Protein AF-A0A9D0YG29-F1 (afdb_monomer)

Secondary structure (DSSP, 8-state):
-----HHHHHHHHHHHHHHHHHHHHTT-----------TTHHHHHHHHHHHHHHIIIIIHHHHHHHHHHS-HHHHHHHHHHHHHHHHHHHHHHHHHTT-HHHHHHHHHHHHHHHHTTTTTTS--GGGGT-------HHHHHHHTT----SEEEETTTEEEETTTHHHHHHHHHHH-THHHH-S-HHHHHHHHHHHHHHTHHHHHHHHHH-SSHHHHHHHHHHHHHHHHHTTT-HHHHHHHHHHHHHHHTSTT-HHHHHHHHHHHHHHHHHHHHHHHHHHTTS--S----HHHHHHHHHHHHHHHHHHHHHHHHHHHHHHHHHHHHHHHHTTSPPPPPPP-

Structure (mmCIF, N/CA/C/O backbone):
data_AF-A0A9D0YG29-F1
#
_entry.id   AF-A0A9D0YG29-F1
#
loop_
_atom_site.group_PDB
_atom_site.id
_atom_site.type_symbol
_atom_site.label_atom_id
_atom_site.label_alt_id
_atom_site.label_comp_id
_atom_site.label_asym_id
_atom_site.label_entity_id
_atom_site.label_seq_id
_atom_site.pdbx_PDB_ins_code
_atom_site.Cartn_x
_atom_site.Cartn_y
_atom_site.Cartn_z
_atom_site.occupancy
_atom_site.B_iso_or_equiv
_atom_site.auth_seq_id
_atom_site.auth_comp_id
_atom_site.auth_asym_id
_atom_site.auth_atom_id
_atom_site.pdbx_PDB_model_num
ATOM 1 N N . MET A 1 1 ? 43.160 -15.488 12.134 1.00 41.00 1 MET A N 1
ATOM 2 C CA . MET A 1 1 ? 42.972 -14.024 12.231 1.00 41.00 1 MET A CA 1
ATOM 3 C C . MET A 1 1 ? 44.081 -13.373 11.411 1.00 41.00 1 MET A C 1
ATOM 5 O O . MET A 1 1 ? 45.210 -13.306 11.877 1.00 41.00 1 MET A O 1
ATOM 9 N N . PHE A 1 2 ? 43.822 -13.040 10.144 1.00 50.78 2 PHE A N 1
ATOM 10 C CA . PHE A 1 2 ? 44.828 -12.424 9.271 1.00 50.78 2 PHE A CA 1
ATOM 11 C C . PHE A 1 2 ? 44.865 -10.915 9.545 1.00 50.78 2 PHE A C 1
ATOM 13 O O . PHE A 1 2 ? 43.911 -10.207 9.237 1.00 50.78 2 PHE A O 1
ATOM 20 N N . GLY A 1 3 ? 45.936 -10.438 10.183 1.00 57.75 3 GLY A N 1
ATOM 21 C CA . GLY A 1 3 ? 46.145 -9.018 10.462 1.00 57.75 3 GLY A CA 1
ATOM 22 C C . GLY A 1 3 ? 46.605 -8.283 9.206 1.00 57.75 3 GLY A C 1
ATOM 23 O O . GLY A 1 3 ? 47.736 -8.461 8.760 1.00 57.75 3 GLY A O 1
ATOM 24 N N . LEU A 1 4 ? 45.726 -7.472 8.619 1.00 74.12 4 LEU A N 1
ATOM 25 C CA . LEU A 1 4 ? 46.066 -6.602 7.494 1.00 74.12 4 LEU A CA 1
ATOM 26 C C . LEU A 1 4 ? 46.798 -5.354 8.016 1.00 74.12 4 LEU A C 1
ATOM 28 O O . LEU A 1 4 ? 46.284 -4.634 8.868 1.00 74.12 4 LEU A O 1
ATOM 32 N N . ASN A 1 5 ? 47.997 -5.079 7.494 1.00 79.00 5 ASN A N 1
ATOM 33 C CA . ASN A 1 5 ? 48.794 -3.906 7.877 1.00 79.00 5 ASN A CA 1
ATOM 34 C C . ASN A 1 5 ? 48.177 -2.594 7.350 1.00 79.00 5 ASN A C 1
ATOM 36 O O . ASN A 1 5 ? 47.497 -2.586 6.324 1.00 79.00 5 ASN A O 1
ATOM 40 N N . GLY A 1 6 ? 48.493 -1.454 7.981 1.00 76.50 6 GLY A N 1
ATOM 41 C CA . GLY A 1 6 ? 47.881 -0.143 7.687 1.00 76.50 6 GLY A CA 1
ATOM 42 C C . GLY A 1 6 ? 47.972 0.338 6.228 1.00 76.50 6 GLY A C 1
ATOM 43 O O . GLY A 1 6 ? 47.115 1.089 5.767 1.00 76.50 6 GLY A O 1
ATOM 44 N N . ARG A 1 7 ? 48.951 -0.142 5.449 1.00 78.44 7 ARG A N 1
ATOM 45 C CA . ARG A 1 7 ? 49.025 0.128 4.001 1.00 78.44 7 ARG A CA 1
ATOM 46 C C . ARG A 1 7 ? 47.898 -0.558 3.223 1.00 78.44 7 ARG A C 1
ATOM 48 O O . ARG A 1 7 ? 47.392 0.018 2.270 1.00 78.44 7 ARG A O 1
ATOM 55 N N . GLN A 1 8 ? 47.491 -1.757 3.635 1.00 78.12 8 GLN A N 1
ATOM 56 C CA . GLN A 1 8 ? 46.413 -2.503 2.983 1.00 78.12 8 GLN A CA 1
ATOM 57 C C . GLN A 1 8 ? 45.045 -1.882 3.279 1.00 78.12 8 GLN A C 1
ATOM 59 O O . GLN A 1 8 ? 44.233 -1.759 2.371 1.00 78.12 8 GLN A O 1
ATOM 64 N N . TRP A 1 9 ? 44.841 -1.368 4.496 1.00 76.88 9 TRP A N 1
ATOM 65 C CA . TRP A 1 9 ? 43.640 -0.602 4.853 1.00 76.88 9 TRP A CA 1
ATOM 66 C C . TRP A 1 9 ? 43.466 0.662 4.007 1.00 76.88 9 TRP A C 1
ATOM 68 O O . TRP A 1 9 ? 42.364 0.960 3.552 1.00 76.88 9 TRP A O 1
ATOM 78 N N . ARG A 1 10 ? 44.563 1.376 3.729 1.00 80.19 10 ARG A N 1
ATOM 79 C CA . ARG A 1 10 ? 44.524 2.551 2.849 1.00 80.19 10 ARG A CA 1
ATOM 80 C C . ARG A 1 10 ? 44.154 2.160 1.420 1.00 80.19 10 ARG A C 1
ATOM 82 O O . ARG A 1 10 ? 43.280 2.797 0.851 1.00 80.19 10 ARG A O 1
ATOM 89 N N . VAL A 1 11 ? 44.743 1.101 0.865 1.00 82.31 11 VAL A N 1
ATOM 90 C CA . VAL A 1 11 ? 44.419 0.639 -0.499 1.00 82.31 11 VAL A CA 1
ATOM 91 C C . VAL A 1 11 ? 42.965 0.169 -0.607 1.00 82.31 11 VAL A C 1
ATOM 93 O O . VAL A 1 11 ? 42.290 0.547 -1.557 1.00 82.31 11 VAL A O 1
ATOM 96 N N . ILE A 1 12 ? 42.456 -0.571 0.384 1.00 82.19 12 ILE A N 1
ATOM 97 C CA . ILE A 1 12 ? 41.052 -1.012 0.418 1.00 82.19 12 ILE A CA 1
ATOM 98 C C . ILE A 1 12 ? 40.106 0.191 0.500 1.00 82.19 12 ILE A C 1
ATOM 100 O O . ILE A 1 12 ? 39.140 0.256 -0.249 1.00 82.19 12 ILE A O 1
ATOM 104 N N . SER A 1 13 ? 40.411 1.177 1.348 1.00 76.75 13 SER A N 1
ATOM 105 C CA . SER A 1 13 ? 39.600 2.393 1.478 1.00 76.75 13 SER A CA 1
ATOM 106 C C . SER A 1 13 ? 39.573 3.221 0.186 1.00 76.75 13 SER A C 1
ATOM 108 O O . SER A 1 13 ? 38.504 3.663 -0.220 1.00 76.75 13 SER A O 1
ATOM 110 N N . HIS A 1 14 ? 40.704 3.366 -0.516 1.00 82.94 14 HIS A N 1
ATOM 111 C CA . HIS A 1 14 ? 40.731 4.085 -1.797 1.00 82.94 14 HIS A CA 1
ATOM 112 C C . HIS A 1 14 ? 40.011 3.298 -2.901 1.00 82.94 14 HIS A C 1
ATOM 114 O O . HIS A 1 14 ? 39.303 3.897 -3.703 1.00 82.94 14 HIS A O 1
ATOM 120 N N . ALA A 1 15 ? 40.130 1.966 -2.918 1.00 82.25 15 ALA A N 1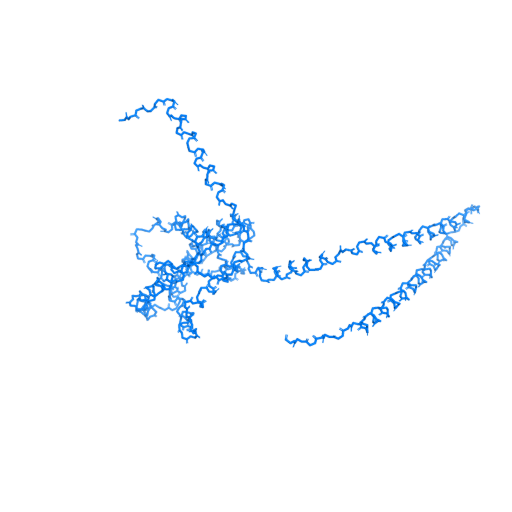
ATOM 121 C CA . ALA A 1 15 ? 39.386 1.120 -3.850 1.00 82.25 15 ALA A CA 1
ATOM 122 C C . ALA A 1 15 ? 37.868 1.226 -3.630 1.00 82.25 15 ALA A C 1
ATOM 124 O O . ALA A 1 15 ? 37.120 1.299 -4.600 1.00 82.25 15 ALA A O 1
ATOM 125 N N . PHE A 1 16 ? 37.419 1.309 -2.373 1.00 81.94 16 PHE A N 1
ATOM 126 C CA . PHE A 1 16 ? 36.007 1.502 -2.034 1.00 81.94 16 PHE A CA 1
ATOM 127 C C . PHE A 1 16 ? 35.480 2.868 -2.487 1.00 81.94 16 PHE A C 1
ATOM 129 O O . PHE A 1 16 ? 34.387 2.947 -3.036 1.00 81.94 16 PHE A O 1
ATOM 136 N N . VAL A 1 17 ? 36.267 3.935 -2.312 1.00 84.38 17 VAL A N 1
ATOM 137 C CA . VAL A 1 17 ? 35.900 5.288 -2.769 1.00 84.38 17 VAL A CA 1
ATOM 138 C C . VAL A 1 17 ? 35.819 5.352 -4.294 1.00 84.38 17 VAL A C 1
ATOM 140 O O . VAL A 1 17 ? 34.859 5.892 -4.830 1.00 84.38 17 VAL A O 1
ATOM 143 N N . VAL A 1 18 ? 36.775 4.750 -5.008 1.00 82.88 18 VAL A N 1
ATOM 144 C CA . VAL A 1 18 ? 36.750 4.707 -6.481 1.00 82.88 18 VAL A CA 1
ATOM 145 C C . VAL A 1 18 ? 35.569 3.877 -6.993 1.00 82.88 18 VAL A C 1
ATOM 147 O O . VAL A 1 18 ? 34.893 4.303 -7.926 1.00 82.88 18 VAL A O 1
ATOM 150 N N . LEU A 1 19 ? 35.275 2.734 -6.363 1.00 79.50 19 LEU A N 1
ATOM 151 C CA . LEU A 1 19 ? 34.100 1.917 -6.683 1.00 79.50 19 LEU A CA 1
ATOM 152 C C . LEU A 1 19 ? 32.796 2.700 -6.456 1.00 79.50 19 LEU A C 1
ATOM 154 O O . LEU A 1 19 ? 31.910 2.672 -7.304 1.00 79.50 19 LEU A O 1
ATOM 158 N N . PHE A 1 20 ? 32.699 3.440 -5.349 1.00 77.56 20 PHE A N 1
ATOM 159 C CA . PHE A 1 20 ? 31.543 4.278 -5.038 1.00 77.56 20 PHE A CA 1
ATOM 160 C C . PHE A 1 20 ? 31.363 5.414 -6.057 1.00 77.56 20 PHE A C 1
ATOM 162 O O . PHE A 1 20 ? 30.258 5.633 -6.542 1.00 77.56 20 PHE A O 1
ATOM 169 N N . CYS A 1 21 ? 32.445 6.081 -6.472 1.00 76.75 21 CYS A N 1
ATOM 170 C CA . CYS A 1 21 ? 32.383 7.100 -7.524 1.00 76.75 21 CYS A CA 1
ATOM 171 C C . CYS A 1 21 ? 31.921 6.530 -8.878 1.00 76.75 21 CYS A C 1
ATOM 173 O O . CYS A 1 21 ? 31.198 7.213 -9.599 1.00 76.75 21 CYS A O 1
ATOM 175 N N . PHE A 1 22 ? 32.276 5.283 -9.212 1.00 70.94 22 PHE A N 1
ATOM 176 C CA . PHE A 1 22 ? 31.773 4.617 -10.421 1.00 70.94 22 PHE A CA 1
ATOM 177 C C . PHE A 1 22 ? 30.263 4.340 -10.369 1.00 70.94 22 PHE A C 1
ATOM 179 O O . PHE A 1 22 ? 29.605 4.442 -11.401 1.00 70.94 22 PHE A O 1
ATOM 186 N N . PHE A 1 23 ? 29.700 4.049 -9.191 1.00 68.19 23 PHE A N 1
ATOM 187 C CA . PHE A 1 23 ? 28.249 3.896 -9.024 1.00 68.19 23 PHE A CA 1
ATOM 188 C C . PHE A 1 23 ? 27.492 5.222 -9.199 1.00 68.19 23 PHE A C 1
ATOM 190 O O . PHE A 1 23 ? 26.402 5.225 -9.759 1.00 68.19 23 PHE A O 1
ATOM 197 N N . VAL A 1 24 ? 28.072 6.352 -8.778 1.00 68.25 24 VAL A N 1
ATOM 198 C CA . VAL A 1 24 ? 27.409 7.669 -8.850 1.00 68.25 24 VAL A CA 1
ATOM 199 C C . VAL A 1 24 ? 27.403 8.250 -10.272 1.00 68.25 24 VAL A C 1
ATOM 201 O O . VAL A 1 24 ? 26.440 8.902 -10.666 1.00 68.25 24 VAL A O 1
ATOM 204 N N . VAL A 1 25 ? 28.431 7.983 -11.087 1.00 64.75 25 VAL A N 1
ATOM 205 C CA . VAL A 1 25 ? 28.517 8.498 -12.474 1.00 64.75 25 VAL A CA 1
ATOM 206 C C . VAL A 1 25 ? 27.574 7.755 -13.443 1.00 64.75 25 VAL A C 1
ATOM 208 O O . VAL A 1 25 ? 27.291 8.253 -14.529 1.00 64.75 25 VAL A O 1
ATOM 211 N N . GLY A 1 26 ? 27.014 6.608 -13.043 1.00 53.34 26 GLY A N 1
ATOM 212 C CA . GLY A 1 26 ? 26.031 5.857 -13.835 1.00 53.34 26 GLY A CA 1
ATOM 213 C C . GLY A 1 26 ? 24.616 6.455 -13.882 1.00 53.34 26 GLY A C 1
ATOM 214 O O . GLY A 1 26 ? 23.814 6.001 -14.691 1.00 53.34 26 GLY A O 1
ATOM 215 N N . CYS A 1 27 ? 24.299 7.465 -13.062 1.00 58.44 27 CYS A N 1
ATOM 216 C CA . CYS A 1 27 ? 22.951 8.053 -12.989 1.00 58.44 27 CYS A CA 1
ATOM 217 C C . CYS A 1 27 ? 22.673 9.185 -13.992 1.00 58.44 27 CYS A C 1
ATOM 219 O O . CYS A 1 27 ? 21.567 9.716 -14.007 1.00 58.44 27 CYS A O 1
ATOM 221 N N . ALA A 1 28 ? 23.620 9.553 -14.857 1.00 49.69 28 ALA A N 1
ATOM 222 C CA . ALA A 1 28 ? 23.350 10.499 -15.940 1.00 49.69 28 ALA A CA 1
ATOM 223 C C . ALA A 1 28 ? 22.742 9.764 -17.150 1.00 49.69 28 ALA A C 1
ATOM 225 O O . ALA A 1 28 ? 23.407 9.563 -18.165 1.00 49.69 28 ALA A O 1
ATOM 226 N N . THR A 1 29 ? 21.488 9.319 -17.027 1.00 55.53 29 THR A N 1
ATOM 227 C CA . THR A 1 29 ? 20.693 8.866 -18.176 1.00 55.53 29 THR A CA 1
ATOM 228 C C . THR A 1 29 ? 19.845 10.028 -18.686 1.00 55.53 29 THR A C 1
ATOM 230 O O . THR A 1 29 ? 19.246 10.765 -17.910 1.00 55.53 29 THR A O 1
ATOM 233 N N . THR A 1 30 ? 19.875 10.237 -19.998 1.00 45.56 30 THR A N 1
ATOM 234 C CA . THR A 1 30 ? 19.197 11.327 -20.706 1.00 45.56 30 THR A CA 1
ATOM 235 C C . THR A 1 30 ? 17.688 11.078 -20.722 1.00 45.56 30 THR A C 1
ATOM 237 O O . THR A 1 30 ? 17.270 9.949 -20.980 1.00 45.56 30 THR A O 1
ATOM 240 N N . GLU A 1 31 ? 16.875 12.115 -20.491 1.00 44.50 31 GLU A N 1
ATOM 241 C CA . GLU A 1 31 ? 15.423 12.072 -20.693 1.00 44.50 31 GLU A CA 1
ATOM 242 C C . GLU A 1 31 ? 15.107 11.690 -22.141 1.00 44.50 31 GLU A C 1
ATOM 244 O O . GLU A 1 31 ? 15.154 12.494 -23.072 1.00 44.50 31 GLU A O 1
ATOM 249 N N . LYS A 1 32 ? 14.782 10.419 -22.342 1.00 33.88 32 LYS A N 1
ATOM 250 C CA . LYS A 1 32 ? 14.030 9.977 -23.503 1.00 33.88 32 LYS A CA 1
ATOM 251 C C . LYS A 1 32 ? 12.592 9.921 -23.017 1.00 33.88 32 LYS A C 1
ATOM 253 O O . LYS A 1 32 ? 12.326 9.151 -22.098 1.00 33.88 32 LYS A O 1
ATOM 258 N N . LYS A 1 33 ? 11.691 10.724 -23.600 1.00 41.22 33 LYS A N 1
ATOM 259 C CA . LYS A 1 33 ? 10.241 10.548 -23.428 1.00 41.22 33 LYS A CA 1
ATOM 260 C C . LYS A 1 33 ? 9.956 9.059 -23.638 1.00 41.22 33 LYS A C 1
ATOM 262 O O . LYS A 1 33 ? 10.135 8.550 -24.746 1.00 41.22 33 LYS A O 1
ATOM 267 N N . VAL A 1 34 ? 9.687 8.349 -22.542 1.00 45.03 34 VAL A N 1
ATOM 268 C CA . VAL A 1 34 ? 9.528 6.897 -22.531 1.00 45.03 34 VAL A CA 1
ATOM 269 C C . VAL A 1 34 ? 8.257 6.629 -23.314 1.00 45.03 34 VAL A C 1
ATOM 271 O O . VAL A 1 34 ? 7.158 6.863 -22.824 1.00 45.03 34 VAL A O 1
ATOM 274 N N . ALA A 1 35 ? 8.407 6.175 -24.557 1.00 43.00 35 ALA A N 1
ATOM 275 C CA . ALA A 1 35 ? 7.361 5.370 -25.155 1.00 43.00 35 ALA A CA 1
ATOM 276 C C . ALA A 1 35 ? 7.092 4.237 -24.158 1.00 43.00 35 ALA A C 1
ATOM 278 O O . ALA A 1 35 ? 8.028 3.540 -23.759 1.00 43.00 35 ALA A O 1
ATOM 279 N N . VAL A 1 36 ? 5.845 4.180 -23.690 1.00 58.25 36 VAL A N 1
ATOM 280 C CA . VAL A 1 36 ? 5.279 3.284 -22.674 1.00 58.25 36 VAL A CA 1
ATOM 281 C C . VAL A 1 36 ? 5.358 1.839 -23.174 1.00 58.25 36 VAL A C 1
ATOM 283 O O . VAL A 1 36 ? 4.371 1.231 -23.567 1.00 58.25 36 VAL A O 1
ATOM 286 N N . GLU A 1 37 ? 6.568 1.309 -23.262 1.00 71.62 37 GLU A N 1
ATOM 287 C CA . GLU A 1 37 ? 6.847 -0.041 -23.721 1.00 71.62 37 GLU A CA 1
ATOM 288 C C . GLU A 1 37 ? 7.488 -0.779 -22.555 1.00 71.62 37 GLU A C 1
ATOM 290 O O . GLU A 1 37 ? 8.505 -0.347 -22.011 1.00 71.62 37 GLU A O 1
ATOM 295 N N . ASP A 1 38 ? 6.828 -1.848 -22.117 1.00 90.06 38 ASP A N 1
ATOM 296 C CA . ASP A 1 38 ? 7.284 -2.690 -21.023 1.00 90.06 38 ASP A CA 1
ATOM 297 C C . ASP A 1 38 ? 8.491 -3.518 -21.492 1.00 90.06 38 ASP A C 1
ATOM 299 O O . ASP A 1 38 ? 8.317 -4.486 -22.238 1.00 90.06 38 ASP A O 1
ATOM 303 N N . PRO A 1 39 ? 9.724 -3.193 -21.056 1.00 92.62 39 PRO A N 1
ATOM 304 C CA . PRO A 1 39 ? 10.923 -3.854 -21.568 1.00 92.62 39 PRO A CA 1
ATOM 305 C C . PRO A 1 39 ? 11.000 -5.337 -21.188 1.00 92.62 39 PRO A C 1
ATOM 307 O O . PRO A 1 39 ? 11.815 -6.074 -21.743 1.00 92.62 39 PRO A O 1
ATOM 310 N N . TYR A 1 40 ? 10.193 -5.763 -20.213 1.00 95.25 40 TYR A N 1
ATOM 311 C CA . TYR A 1 40 ? 10.167 -7.115 -19.673 1.00 95.25 40 TYR A CA 1
ATOM 312 C C . TYR A 1 40 ? 8.809 -7.788 -19.886 1.00 95.25 40 TYR A C 1
ATOM 314 O O . TYR A 1 40 ? 8.479 -8.711 -19.147 1.00 95.25 40 TYR A O 1
ATOM 322 N N . GLU A 1 41 ? 8.041 -7.378 -20.901 1.00 94.88 41 GLU A N 1
ATOM 323 C CA . GLU A 1 41 ? 6.669 -7.853 -21.117 1.00 94.88 41 GLU A CA 1
ATOM 324 C C . GLU A 1 41 ? 6.550 -9.381 -21.154 1.00 94.88 41 GLU A C 1
ATOM 326 O O . GLU A 1 41 ? 5.719 -9.942 -20.443 1.00 94.88 41 GLU A O 1
ATOM 331 N N . ASP A 1 42 ? 7.413 -10.078 -21.898 1.00 96.00 42 ASP A N 1
ATOM 332 C CA . ASP A 1 42 ? 7.380 -11.546 -21.978 1.00 96.00 42 ASP A CA 1
ATOM 333 C C . ASP A 1 42 ? 7.587 -12.207 -20.606 1.00 96.00 42 ASP A C 1
ATOM 335 O O . ASP A 1 42 ? 6.898 -13.164 -20.240 1.00 96.00 42 ASP A O 1
ATOM 339 N N . PHE A 1 43 ? 8.532 -11.681 -19.821 1.00 96.44 43 PHE A N 1
ATOM 340 C CA . PHE A 1 43 ? 8.788 -12.158 -18.465 1.00 96.44 43 PHE A CA 1
ATOM 341 C C . PHE A 1 43 ? 7.595 -11.851 -17.557 1.00 96.44 43 PHE A C 1
ATOM 343 O O . PHE A 1 43 ? 7.092 -12.740 -16.869 1.00 96.44 43 PHE A O 1
ATOM 350 N N . ASN A 1 44 ? 7.112 -10.613 -17.595 1.00 97.44 44 ASN A N 1
ATOM 351 C CA . ASN A 1 44 ? 6.029 -10.126 -16.762 1.00 97.44 44 ASN A CA 1
ATOM 352 C C . ASN A 1 44 ? 4.720 -10.871 -17.036 1.00 97.44 44 ASN A C 1
ATOM 354 O O . ASN A 1 44 ? 4.067 -11.293 -16.088 1.00 97.44 44 ASN A O 1
ATOM 358 N N . ARG A 1 45 ? 4.364 -11.117 -18.301 1.00 97.19 45 ARG A N 1
ATOM 359 C CA . ARG A 1 45 ? 3.204 -11.940 -18.685 1.00 97.19 45 ARG A CA 1
ATOM 360 C C . ARG A 1 45 ? 3.354 -13.388 -18.222 1.00 97.19 45 ARG A C 1
ATOM 362 O O . ARG A 1 45 ? 2.384 -13.988 -17.755 1.00 97.19 45 ARG A O 1
ATOM 369 N N . GLY A 1 46 ? 4.564 -13.945 -18.305 1.00 97.88 46 GLY A N 1
ATOM 370 C CA . GLY A 1 46 ? 4.866 -15.279 -17.785 1.00 97.88 46 GLY A CA 1
ATOM 371 C C . GLY A 1 46 ? 4.642 -15.378 -16.273 1.00 97.88 46 GLY A C 1
ATOM 372 O O . GLY A 1 46 ? 3.962 -16.292 -15.804 1.00 97.88 46 GLY A O 1
ATOM 373 N N . VAL A 1 47 ? 5.156 -14.412 -15.508 1.00 98.06 47 VAL A N 1
ATOM 374 C CA . VAL A 1 47 ? 4.959 -14.349 -14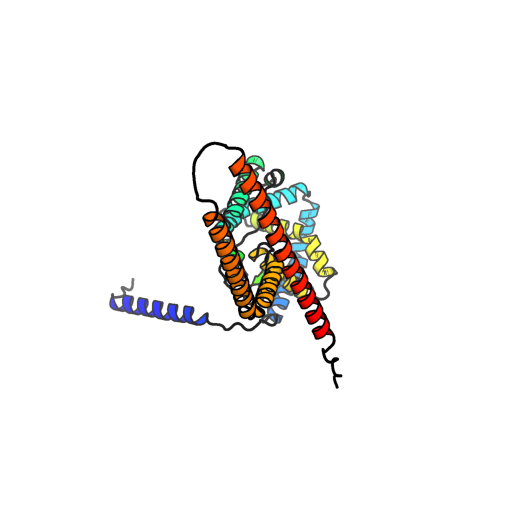.051 1.00 98.06 47 VAL A CA 1
ATOM 375 C C . VAL A 1 47 ? 3.511 -14.016 -13.690 1.00 98.06 47 VAL A C 1
ATOM 377 O O . VAL A 1 47 ? 2.977 -14.580 -12.741 1.00 98.06 47 VAL A O 1
ATOM 380 N N . TYR A 1 48 ? 2.844 -13.160 -14.460 1.00 96.69 48 TYR A N 1
ATOM 381 C CA . TYR A 1 48 ? 1.429 -12.844 -14.288 1.00 96.69 48 TYR A CA 1
ATOM 382 C C . TYR A 1 48 ? 0.564 -14.099 -14.427 1.00 96.69 48 TYR A C 1
ATOM 384 O O . TYR A 1 48 ? -0.222 -14.399 -13.536 1.00 96.69 48 TYR A O 1
ATOM 392 N N . THR A 1 49 ? 0.801 -14.903 -15.467 1.00 96.69 49 THR A N 1
ATOM 393 C CA . THR A 1 49 ? 0.114 -16.193 -15.660 1.00 96.69 49 THR A CA 1
ATOM 394 C C . THR A 1 49 ? 0.419 -17.170 -14.519 1.00 96.69 49 THR A C 1
ATOM 396 O O . THR A 1 49 ? -0.458 -17.900 -14.063 1.00 96.69 49 THR A O 1
ATOM 399 N N . PHE A 1 50 ? 1.661 -17.190 -14.025 1.00 97.44 50 PHE A N 1
ATOM 400 C CA . PHE A 1 50 ? 2.031 -17.989 -12.855 1.00 97.44 50 PHE A CA 1
ATOM 401 C C . PHE A 1 50 ? 1.269 -17.555 -11.592 1.00 97.44 50 PHE A C 1
ATOM 403 O O . PHE A 1 50 ? 0.753 -18.410 -10.872 1.00 97.44 50 PHE A O 1
ATOM 410 N N . ASN A 1 51 ? 1.160 -16.247 -11.345 1.00 96.50 51 ASN A N 1
ATOM 411 C CA . ASN A 1 51 ? 0.411 -15.696 -10.219 1.00 96.50 51 ASN A CA 1
ATOM 412 C C . ASN A 1 51 ? -1.088 -15.994 -10.340 1.00 96.50 51 ASN A C 1
ATOM 414 O O . ASN A 1 51 ? -1.677 -16.419 -9.352 1.00 96.50 51 ASN A O 1
ATOM 418 N N . GLN A 1 52 ? -1.675 -15.856 -11.534 1.00 95.06 52 GLN A N 1
ATOM 419 C CA . GLN A 1 52 ? -3.066 -16.246 -11.799 1.00 95.06 52 GLN A CA 1
ATOM 420 C C . GLN A 1 52 ? -3.295 -17.731 -11.514 1.00 95.06 52 GLN A C 1
ATOM 422 O O . GLN A 1 52 ? -4.222 -18.083 -10.799 1.00 95.06 52 GLN A O 1
ATOM 427 N N . GLY A 1 53 ? -2.396 -18.612 -11.965 1.00 95.75 53 GLY A N 1
ATOM 428 C CA . GLY A 1 53 ? -2.496 -20.035 -11.645 1.00 95.75 53 GLY A CA 1
ATOM 429 C C . GLY A 1 53 ? -2.462 -20.303 -10.135 1.00 95.75 53 GLY A C 1
ATOM 430 O O . GLY A 1 53 ? -3.227 -21.117 -9.628 1.00 95.75 53 GLY A O 1
ATOM 431 N N . ILE A 1 54 ? -1.600 -19.619 -9.381 1.00 95.50 54 ILE A N 1
ATOM 432 C CA . ILE A 1 54 ? -1.614 -19.736 -7.915 1.00 95.50 54 ILE A CA 1
ATOM 433 C C . ILE A 1 54 ? -2.935 -19.236 -7.336 1.00 95.50 54 ILE A C 1
ATOM 435 O O . ILE A 1 54 ? -3.469 -19.875 -6.429 1.00 95.50 54 ILE A O 1
ATOM 439 N N . ASP A 1 55 ? -3.450 -18.118 -7.838 1.00 94.94 55 ASP A N 1
ATOM 440 C CA . ASP A 1 55 ? -4.706 -17.555 -7.367 1.00 94.94 55 ASP A CA 1
ATOM 441 C C . ASP A 1 55 ? -5.864 -18.537 -7.587 1.00 94.94 55 ASP A C 1
ATOM 443 O O . ASP A 1 55 ? -6.485 -18.962 -6.615 1.00 94.94 55 ASP A O 1
ATOM 447 N N . ASP A 1 56 ? -6.039 -19.026 -8.813 1.00 94.50 56 ASP A N 1
ATOM 448 C CA . ASP A 1 56 ? -7.102 -19.959 -9.201 1.00 94.50 56 ASP A CA 1
ATOM 449 C C . ASP A 1 56 ? -7.058 -21.279 -8.411 1.00 94.50 56 ASP A C 1
ATOM 451 O O . ASP A 1 56 ? -8.087 -21.816 -7.992 1.00 94.50 56 ASP A O 1
ATOM 455 N N . TYR A 1 57 ? -5.861 -21.847 -8.213 1.00 96.00 57 TYR A N 1
ATOM 456 C CA . TYR A 1 57 ? -5.717 -23.177 -7.609 1.00 96.00 57 TYR A CA 1
ATOM 457 C C . TYR A 1 57 ? -5.534 -23.159 -6.089 1.00 96.00 57 TYR A C 1
ATOM 459 O O . TYR A 1 57 ? -5.741 -24.196 -5.450 1.00 96.00 57 TYR A O 1
ATOM 467 N N . ILE A 1 58 ? -5.111 -22.038 -5.499 1.00 95.00 58 ILE A N 1
ATOM 468 C CA . ILE A 1 58 ? -4.746 -21.958 -4.078 1.00 95.00 58 ILE A CA 1
ATOM 469 C C . ILE A 1 58 ? -5.488 -20.820 -3.383 1.00 95.00 58 ILE A C 1
ATOM 471 O O . ILE A 1 58 ? -6.231 -21.085 -2.439 1.00 95.00 58 ILE A O 1
ATOM 475 N N . SER A 1 59 ? -5.295 -19.574 -3.816 1.00 94.56 59 SER A N 1
ATOM 476 C CA . SER A 1 59 ? -5.814 -18.410 -3.087 1.00 94.56 59 SER A CA 1
ATOM 477 C C . SER A 1 59 ? -7.339 -18.329 -3.137 1.00 94.56 59 SER A C 1
ATOM 479 O O . SER A 1 59 ? -7.968 -18.229 -2.087 1.00 94.56 59 SER A O 1
ATOM 481 N N . GLN A 1 60 ? -7.941 -18.439 -4.323 1.00 95.19 60 GLN A N 1
ATOM 482 C CA . GLN A 1 60 ? -9.383 -18.335 -4.530 1.00 95.19 60 GLN A CA 1
ATOM 483 C C . GLN A 1 60 ? -10.157 -19.410 -3.745 1.00 95.19 60 GLN A C 1
ATOM 485 O O . GLN A 1 60 ? -11.057 -19.037 -2.995 1.00 95.19 60 GLN A O 1
ATOM 490 N N . PRO A 1 61 ? -9.798 -20.714 -3.775 1.00 96.25 61 PRO A N 1
ATOM 491 C CA . PRO A 1 61 ? -10.463 -21.708 -2.930 1.00 96.25 61 PRO A CA 1
ATOM 492 C C . PRO A 1 61 ? -10.378 -21.406 -1.426 1.00 96.25 61 PRO A C 1
ATOM 494 O O . PRO A 1 61 ? -11.335 -21.660 -0.694 1.00 96.25 61 PRO A O 1
ATOM 497 N N . ILE A 1 62 ? -9.242 -20.879 -0.949 1.00 95.81 62 ILE A N 1
ATOM 498 C CA . ILE A 1 62 ? -9.064 -20.499 0.462 1.00 95.81 62 ILE A CA 1
ATOM 499 C C . ILE A 1 62 ? -9.968 -19.315 0.813 1.00 95.81 62 ILE A C 1
ATOM 501 O O . ILE A 1 62 ? -10.633 -19.349 1.848 1.00 95.81 62 ILE A O 1
ATOM 505 N N . VAL A 1 63 ? -10.008 -18.303 -0.053 1.00 95.81 63 VAL A N 1
ATOM 506 C CA . VAL A 1 63 ? -10.834 -17.099 0.093 1.00 95.81 63 VAL A CA 1
ATOM 507 C C . VAL A 1 63 ? -12.315 -17.460 0.097 1.00 95.81 63 VAL A C 1
ATOM 509 O O . VAL A 1 63 ? -12.993 -17.152 1.065 1.00 95.81 63 VAL A O 1
ATOM 512 N N . THR A 1 64 ? -12.79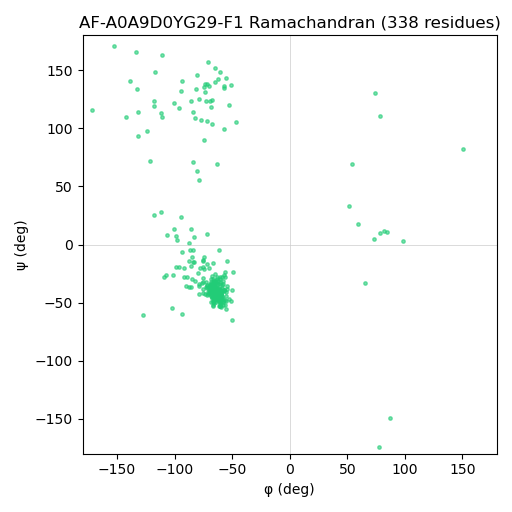1 -18.279 -0.845 1.00 96.12 64 THR A N 1
AT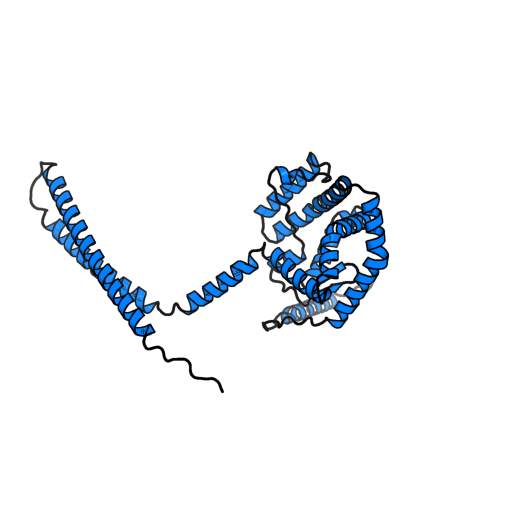OM 513 C CA . THR A 1 64 ? -14.186 -18.752 -0.851 1.00 96.12 64 THR A CA 1
ATOM 514 C C . THR A 1 64 ? -14.577 -19.437 0.464 1.00 96.12 64 THR A C 1
ATOM 516 O O . THR A 1 64 ? -15.683 -19.240 0.973 1.00 96.12 64 THR A O 1
ATOM 519 N N . VAL A 1 65 ? -13.687 -20.253 1.047 1.00 96.75 65 VAL A N 1
ATOM 520 C CA . VAL A 1 65 ? -13.936 -20.861 2.364 1.00 96.75 65 VAL A CA 1
ATOM 521 C C . VAL A 1 65 ? -13.954 -19.797 3.457 1.00 96.75 65 VAL A C 1
ATOM 523 O O . VAL A 1 65 ? -14.858 -19.829 4.291 1.00 96.75 65 VAL A O 1
ATOM 526 N N . TYR A 1 66 ? -12.989 -18.875 3.460 1.00 96.25 66 TYR A N 1
ATOM 527 C CA . TYR A 1 66 ? -12.915 -17.767 4.411 1.00 96.25 66 TYR A CA 1
ATOM 528 C C . TYR A 1 66 ? -14.197 -16.928 4.401 1.00 96.25 66 TYR A C 1
ATOM 530 O O . TYR A 1 66 ? -14.788 -16.743 5.467 1.00 96.25 66 TYR A O 1
ATOM 538 N N . ASP A 1 67 ? -14.681 -16.543 3.223 1.00 96.00 67 ASP A N 1
ATOM 539 C CA . ASP A 1 67 ? -15.895 -15.741 3.047 1.00 96.00 67 ASP A CA 1
ATOM 540 C C . ASP A 1 67 ? -17.147 -16.507 3.475 1.00 96.00 67 ASP A C 1
ATOM 542 O O . ASP A 1 67 ? -18.058 -15.956 4.089 1.00 96.00 67 ASP A O 1
ATOM 546 N N . THR A 1 68 ? -17.177 -17.820 3.230 1.00 96.81 68 THR A N 1
ATOM 547 C CA . THR A 1 68 ? -18.306 -18.671 3.633 1.00 96.81 68 THR A CA 1
ATOM 548 C C . THR A 1 68 ? -18.416 -18.813 5.155 1.00 96.81 68 THR A C 1
ATOM 550 O O . THR A 1 68 ? -19.523 -18.906 5.690 1.00 96.81 68 THR A O 1
ATOM 553 N N . VAL A 1 69 ? -17.289 -18.892 5.872 1.00 97.12 69 VAL A N 1
ATOM 554 C CA . VAL A 1 69 ? -17.279 -19.166 7.324 1.00 97.12 69 VAL A CA 1
ATOM 555 C C . VAL A 1 69 ? -17.189 -17.907 8.184 1.00 97.12 69 VAL A C 1
ATOM 557 O O . VAL A 1 69 ? -17.521 -17.966 9.371 1.00 97.12 69 VAL A O 1
ATOM 560 N N . THR A 1 70 ? -16.742 -16.788 7.615 1.00 96.56 70 THR A N 1
ATOM 561 C CA . THR A 1 70 ? -16.435 -15.556 8.347 1.00 96.56 70 THR A CA 1
ATOM 562 C C . THR A 1 70 ? -17.436 -14.464 7.976 1.00 96.56 70 THR A C 1
ATOM 564 O O . THR A 1 70 ? -17.409 -13.988 6.848 1.00 96.56 70 THR A O 1
ATOM 567 N N . PRO A 1 71 ? -18.299 -14.011 8.902 1.00 96.38 71 PRO A N 1
ATOM 568 C CA . PRO A 1 71 ? -19.201 -12.890 8.647 1.00 96.38 71 PRO A CA 1
ATOM 569 C C . PRO A 1 71 ? -18.461 -11.585 8.320 1.00 96.38 71 PRO A C 1
ATOM 571 O O . PRO A 1 71 ? -17.424 -11.303 8.923 1.00 96.38 71 PRO A O 1
ATOM 574 N N . ASP A 1 72 ? -19.065 -10.731 7.492 1.00 95.50 72 ASP A N 1
ATOM 575 C CA . ASP A 1 72 ? -18.483 -9.470 7.001 1.00 95.50 72 ASP A CA 1
ATOM 576 C C . ASP A 1 72 ? -17.909 -8.577 8.110 1.00 95.50 72 ASP A C 1
ATOM 578 O O . ASP A 1 72 ? -16.848 -7.982 7.955 1.00 95.50 72 ASP A O 1
ATOM 582 N N . PHE A 1 73 ? -18.575 -8.490 9.270 1.00 95.12 73 PHE A N 1
ATOM 583 C CA . PHE A 1 73 ? -18.099 -7.649 10.376 1.00 95.12 73 PHE A CA 1
ATOM 584 C C . PHE A 1 73 ? -16.779 -8.151 10.982 1.00 95.12 73 PHE A C 1
ATOM 586 O O . PHE A 1 73 ? -16.006 -7.348 11.504 1.00 95.12 73 PHE A O 1
ATOM 593 N N . LEU A 1 74 ? -16.524 -9.465 10.941 1.00 95.88 74 LEU A N 1
ATOM 594 C CA . LEU A 1 74 ? -15.245 -10.028 11.365 1.00 95.88 74 LEU A CA 1
ATOM 595 C C . LEU A 1 74 ? -14.174 -9.775 10.312 1.00 95.88 74 LEU A C 1
ATOM 597 O O . LEU A 1 74 ? -13.077 -9.388 10.696 1.00 95.88 74 LEU A O 1
ATOM 601 N N . GLN A 1 75 ? -14.496 -9.927 9.024 1.00 95.31 75 GLN A N 1
ATOM 602 C CA . GLN A 1 75 ? -13.561 -9.628 7.933 1.00 95.31 75 GLN A CA 1
ATOM 603 C C . GLN A 1 75 ? -13.124 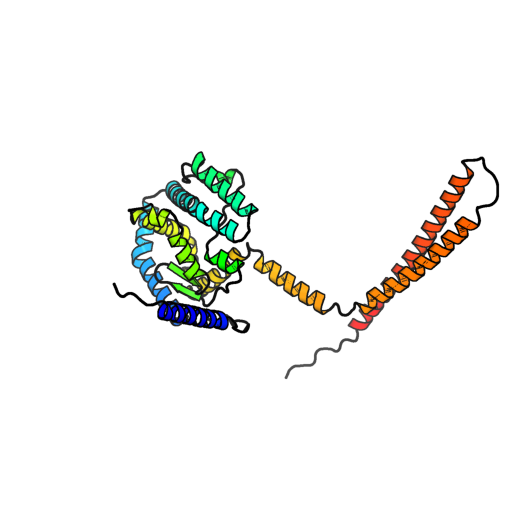-8.159 7.984 1.00 95.31 75 GLN A C 1
ATOM 605 O O . GLN A 1 75 ? -11.938 -7.866 8.097 1.00 95.31 75 GLN A O 1
ATOM 610 N N . GLN A 1 76 ? -14.084 -7.233 8.091 1.00 96.00 76 GLN A N 1
ATOM 611 C CA . GLN A 1 76 ? -13.807 -5.807 8.289 1.00 96.00 76 GLN A CA 1
ATOM 612 C C . GLN A 1 76 ? -12.968 -5.552 9.545 1.00 96.00 76 GLN A C 1
ATOM 614 O O . GLN A 1 76 ? -12.087 -4.699 9.539 1.00 96.00 76 GLN A O 1
ATOM 619 N N . GLY A 1 77 ? -13.226 -6.276 10.639 1.00 96.12 77 GLY A N 1
ATOM 620 C CA . GLY A 1 77 ? -12.430 -6.160 11.859 1.00 96.12 77 GLY A CA 1
ATOM 621 C C . GLY A 1 77 ? -10.977 -6.603 11.672 1.00 96.12 77 GLY A C 1
ATOM 622 O O . GLY A 1 77 ? -10.066 -5.941 12.168 1.00 96.12 77 GLY A O 1
ATOM 623 N N . VAL A 1 78 ? -10.758 -7.694 10.933 1.00 94.75 78 VAL A N 1
ATOM 624 C CA . VAL A 1 78 ? -9.426 -8.192 10.560 1.00 94.75 78 VAL A CA 1
ATOM 625 C C . VAL A 1 78 ? -8.713 -7.187 9.653 1.00 94.75 78 VAL A C 1
ATOM 627 O O . VAL A 1 78 ? -7.571 -6.832 9.947 1.00 94.75 78 VAL A O 1
ATOM 630 N N . GLY A 1 79 ? -9.393 -6.676 8.623 1.00 94.94 79 GLY A N 1
ATOM 631 C CA . GLY A 1 79 ? -8.881 -5.626 7.740 1.00 94.94 79 GLY A CA 1
ATOM 632 C C . GLY A 1 79 ? -8.460 -4.384 8.525 1.00 94.94 79 GLY A C 1
ATOM 633 O O . GLY A 1 79 ? -7.287 -4.015 8.516 1.00 94.94 79 GLY A O 1
ATOM 634 N N . ASN A 1 80 ? -9.366 -3.819 9.332 1.00 95.75 80 ASN A N 1
ATOM 635 C CA . ASN A 1 80 ? -9.082 -2.642 10.161 1.00 95.75 80 ASN A CA 1
ATOM 636 C C . ASN A 1 80 ? -7.891 -2.862 11.108 1.00 95.75 80 ASN A C 1
ATOM 638 O O . ASN A 1 80 ? -7.085 -1.951 11.308 1.00 95.75 80 ASN A O 1
ATOM 642 N N . PHE A 1 81 ? -7.759 -4.058 11.692 1.00 94.25 81 PHE A N 1
ATOM 643 C CA . PHE A 1 81 ? -6.640 -4.388 12.570 1.00 94.25 81 PHE A CA 1
ATOM 644 C C . PHE A 1 81 ? -5.302 -4.305 11.828 1.00 94.25 81 PHE A C 1
ATOM 646 O O . PHE A 1 81 ? -4.373 -3.656 12.316 1.00 94.25 81 PHE A O 1
ATOM 653 N N . PHE A 1 82 ? -5.203 -4.909 10.641 1.00 91.81 82 PHE A N 1
ATOM 654 C CA . PHE A 1 82 ? -3.979 -4.854 9.840 1.00 91.81 82 PHE A CA 1
ATOM 655 C C . PHE A 1 82 ? -3.707 -3.452 9.288 1.00 91.81 82 PHE A C 1
ATOM 657 O O . PHE A 1 82 ? -2.565 -2.997 9.372 1.00 91.81 82 PHE A O 1
ATOM 664 N N . THR A 1 83 ? -4.732 -2.723 8.840 1.00 92.62 83 THR A N 1
ATOM 665 C CA . THR A 1 83 ? -4.610 -1.310 8.445 1.00 92.62 83 THR A CA 1
ATOM 666 C C . THR A 1 83 ? -4.098 -0.455 9.603 1.00 92.62 83 THR A C 1
ATOM 668 O O . THR A 1 83 ? -3.178 0.343 9.434 1.00 92.62 83 THR A O 1
ATOM 671 N N . ASN A 1 84 ? -4.622 -0.652 10.817 1.00 94.19 84 ASN A N 1
ATOM 672 C CA . ASN A 1 84 ? -4.171 0.081 11.995 1.00 94.19 84 ASN A CA 1
ATOM 673 C C . ASN A 1 84 ? -2.703 -0.208 12.324 1.00 94.19 84 ASN A C 1
ATOM 675 O O . ASN A 1 84 ? -1.967 0.707 12.678 1.00 94.19 84 ASN A O 1
ATOM 679 N N . LEU A 1 85 ? -2.247 -1.452 12.190 1.00 90.31 85 LEU A N 1
ATOM 680 C CA . LEU A 1 85 ? -0.830 -1.760 12.378 1.00 90.31 85 LEU A CA 1
ATOM 681 C C . LEU A 1 85 ? 0.047 -1.142 11.282 1.00 90.31 85 LEU A C 1
ATOM 683 O O . LEU A 1 85 ? 1.133 -0.645 11.587 1.00 90.31 85 LEU A O 1
ATOM 687 N N . ASN A 1 86 ? -0.434 -1.122 10.037 1.00 90.19 86 ASN A N 1
ATOM 688 C CA . ASN A 1 86 ? 0.262 -0.483 8.925 1.00 90.19 86 ASN A CA 1
ATOM 689 C C . ASN A 1 86 ? 0.370 1.043 9.098 1.00 90.19 86 ASN A C 1
ATOM 691 O O . ASN A 1 86 ? 1.331 1.640 8.625 1.00 90.19 86 ASN A O 1
ATOM 695 N N . ASN A 1 87 ? -0.532 1.685 9.853 1.00 92.38 87 ASN A N 1
ATOM 696 C CA . ASN A 1 87 ? -0.470 3.133 10.099 1.00 92.38 87 ASN A CA 1
ATOM 697 C C . ASN A 1 87 ? 0.848 3.598 10.734 1.00 92.38 87 ASN A C 1
ATOM 699 O O . ASN A 1 87 ? 1.245 4.740 10.534 1.00 92.38 87 ASN A O 1
ATOM 703 N N . VAL A 1 88 ? 1.558 2.739 11.475 1.00 91.69 88 VAL A N 1
ATOM 704 C CA . VAL A 1 88 ? 2.889 3.086 12.007 1.00 91.69 88 VAL A CA 1
ATOM 705 C C . VAL A 1 88 ? 3.854 3.417 10.869 1.00 91.69 88 VAL A C 1
ATOM 707 O O . VAL A 1 88 ? 4.618 4.376 10.944 1.00 91.69 88 VAL A O 1
ATOM 710 N N . GLN A 1 89 ? 3.803 2.619 9.812 1.00 92.56 89 GLN A N 1
ATOM 711 C CA . GLN A 1 89 ? 4.633 2.765 8.634 1.00 92.56 89 GLN A CA 1
ATOM 712 C C . GLN A 1 89 ? 4.175 3.919 7.748 1.00 92.56 89 GLN A C 1
ATOM 714 O O . GLN A 1 89 ? 5.021 4.668 7.262 1.00 92.56 89 GLN A O 1
ATOM 719 N N . VAL A 1 90 ? 2.860 4.111 7.624 1.00 94.75 90 VAL A N 1
ATOM 720 C CA . VAL A 1 90 ? 2.277 5.277 6.945 1.00 94.75 90 VAL A CA 1
ATOM 721 C C . VAL A 1 90 ? 2.796 6.567 7.579 1.00 94.75 90 VAL A C 1
ATOM 723 O O . VAL A 1 90 ? 3.421 7.365 6.894 1.00 94.75 90 VAL A O 1
ATOM 726 N N . VAL A 1 91 ? 2.701 6.700 8.908 1.00 95.25 91 VAL A N 1
ATOM 727 C CA . VAL A 1 91 ? 3.198 7.877 9.642 1.00 95.25 91 VAL A CA 1
ATOM 728 C C . VAL A 1 91 ? 4.695 8.103 9.427 1.00 95.25 91 VAL A C 1
ATOM 730 O O . VAL A 1 91 ? 5.140 9.242 9.304 1.00 95.25 91 VAL A O 1
ATOM 733 N N . ILE A 1 92 ? 5.505 7.041 9.396 1.00 94.56 92 ILE A N 1
ATOM 734 C CA . ILE A 1 92 ? 6.942 7.180 9.126 1.00 94.56 92 ILE A CA 1
ATOM 735 C C . ILE A 1 92 ? 7.162 7.731 7.714 1.00 94.56 92 ILE A C 1
ATOM 737 O O . ILE A 1 92 ? 7.943 8.668 7.552 1.00 94.56 92 ILE A O 1
ATOM 741 N N . ASN A 1 93 ? 6.472 7.188 6.710 1.00 96.31 93 ASN A N 1
ATOM 742 C CA . ASN A 1 93 ? 6.602 7.637 5.327 1.00 96.31 93 ASN A CA 1
ATOM 743 C C . ASN A 1 93 ? 6.043 9.050 5.115 1.00 96.31 93 ASN A C 1
ATOM 745 O O . ASN A 1 93 ? 6.720 9.850 4.477 1.00 96.31 93 ASN A O 1
ATOM 749 N N . ASP A 1 94 ? 4.925 9.420 5.744 1.00 96.75 94 ASP A N 1
ATOM 750 C CA . ASP A 1 94 ? 4.421 10.800 5.762 1.00 96.75 94 ASP A CA 1
ATOM 751 C C . ASP A 1 94 ? 5.511 11.784 6.194 1.00 96.75 94 ASP A C 1
ATOM 753 O O . ASP A 1 94 ? 5.754 12.809 5.555 1.00 96.75 94 ASP A O 1
ATOM 757 N N . LEU A 1 95 ? 6.199 11.466 7.294 1.00 96.06 95 LEU A N 1
ATOM 758 C CA . LEU A 1 95 ? 7.258 12.312 7.832 1.00 96.06 95 LEU A CA 1
ATOM 759 C C . LEU A 1 95 ? 8.482 12.346 6.911 1.00 96.06 95 LEU A C 1
ATOM 761 O O . LEU A 1 95 ? 9.054 13.419 6.718 1.00 96.06 95 LEU A O 1
ATOM 765 N N . LEU A 1 96 ? 8.867 11.210 6.321 1.00 96.25 96 LEU A N 1
ATOM 766 C CA . LEU A 1 96 ? 9.957 11.140 5.338 1.00 96.25 96 LEU A CA 1
ATOM 767 C C . LEU A 1 96 ? 9.648 11.932 4.061 1.00 96.25 96 LEU A C 1
ATOM 769 O O . LEU A 1 96 ? 10.557 12.490 3.447 1.00 96.25 96 LEU A O 1
ATOM 773 N N . GLN A 1 97 ? 8.377 12.010 3.678 1.00 96.44 97 GLN A N 1
ATOM 774 C CA . GLN A 1 97 ? 7.892 12.798 2.547 1.00 96.44 97 GLN A CA 1
ATOM 775 C C . GLN A 1 97 ? 7.649 14.274 2.905 1.00 96.44 97 GLN A C 1
ATOM 777 O O . GLN A 1 97 ? 7.324 15.076 2.035 1.00 96.44 97 GLN A O 1
ATOM 782 N N . GLY A 1 98 ? 7.808 14.663 4.177 1.00 95.62 98 GLY A N 1
ATOM 783 C CA . GLY A 1 98 ? 7.577 16.032 4.646 1.00 95.62 98 GLY A CA 1
ATOM 784 C C . GLY A 1 98 ? 6.099 16.399 4.842 1.00 95.62 98 GLY A C 1
ATOM 785 O O . GLY A 1 98 ? 5.782 17.559 5.114 1.00 95.62 98 GLY A O 1
ATOM 786 N N . LYS A 1 99 ? 5.180 15.429 4.775 1.00 95.38 99 LYS A N 1
ATOM 787 C CA . LYS A 1 99 ? 3.728 15.604 4.931 1.00 95.38 99 LYS A CA 1
ATOM 788 C C . LYS A 1 99 ? 3.320 15.678 6.412 1.00 95.38 99 LYS A C 1
ATOM 790 O O . LYS A 1 99 ? 2.555 14.862 6.917 1.00 95.38 99 LYS A O 1
ATOM 795 N N . ILE A 1 100 ? 3.793 16.694 7.141 1.00 95.50 100 ILE A N 1
ATOM 796 C CA . ILE A 1 100 ? 3.584 16.818 8.604 1.00 95.50 100 ILE A CA 1
ATOM 797 C C . ILE A 1 100 ? 2.099 16.818 9.007 1.00 95.50 100 ILE A C 1
ATOM 799 O O . ILE A 1 100 ? 1.715 16.211 10.012 1.00 95.50 100 ILE A O 1
ATOM 803 N N . GLN A 1 101 ? 1.245 17.496 8.233 1.00 94.94 101 GLN A N 1
ATOM 804 C CA . GLN A 1 101 ? -0.192 17.544 8.511 1.00 94.94 101 GLN A CA 1
ATOM 805 C C . GLN A 1 101 ? -0.849 16.166 8.350 1.00 94.94 101 GLN A C 1
ATOM 807 O O . GLN A 1 101 ? -1.705 15.812 9.161 1.00 94.94 101 GLN A O 1
ATOM 812 N N . GLN A 1 102 ? -0.449 15.409 7.327 1.00 94.94 102 GLN A N 1
ATOM 813 C CA . GLN A 1 102 ? -0.941 14.060 7.062 1.00 94.94 102 GLN A CA 1
ATOM 814 C C . GLN A 1 102 ? -0.483 13.104 8.165 1.00 94.94 102 GLN A C 1
ATOM 816 O O . GLN A 1 102 ? -1.324 12.585 8.896 1.00 94.94 102 GLN A O 1
ATOM 821 N N . GLY A 1 103 ? 0.822 13.071 8.452 1.00 96.12 103 GLY A N 1
ATOM 822 C CA . GLY A 1 103 ? 1.377 12.230 9.515 1.00 96.12 103 GLY A CA 1
ATOM 823 C C . GLY A 1 103 ? 0.779 12.508 10.898 1.00 96.12 103 GLY A C 1
ATOM 824 O O . GLY A 1 103 ? 0.602 11.590 11.700 1.00 96.12 103 GLY A O 1
ATOM 825 N N . THR A 1 104 ? 0.381 13.753 11.190 1.00 96.38 104 THR A N 1
ATOM 826 C CA . THR A 1 104 ? -0.344 14.077 12.435 1.00 96.38 104 THR A CA 1
ATOM 827 C C . THR A 1 104 ? -1.749 13.463 12.456 1.00 96.38 104 THR A C 1
ATOM 829 O O . THR A 1 104 ? -2.175 12.941 13.490 1.00 96.38 104 THR A O 1
ATOM 832 N N . LYS A 1 105 ? -2.476 13.500 11.331 1.00 96.62 105 LYS A N 1
ATOM 833 C CA . LYS A 1 105 ? -3.800 12.870 11.204 1.00 96.62 105 LYS A CA 1
ATOM 834 C C . LYS A 1 105 ? -3.692 11.353 11.320 1.00 96.62 105 LYS A C 1
ATOM 836 O O . LYS A 1 105 ? -4.453 10.775 12.093 1.00 96.62 105 LYS A O 1
ATOM 841 N N . ASP A 1 106 ? -2.729 10.731 10.647 1.00 96.62 106 ASP A N 1
ATOM 842 C CA . ASP A 1 106 ? -2.539 9.277 10.673 1.00 96.62 106 ASP A CA 1
ATOM 843 C C . ASP A 1 106 ? -2.041 8.775 12.031 1.00 96.62 106 ASP A C 1
ATOM 845 O O . ASP A 1 106 ? -2.514 7.753 12.533 1.00 96.62 106 ASP A O 1
ATOM 849 N N . THR A 1 107 ? -1.219 9.566 12.728 1.00 96.75 107 THR A N 1
ATOM 850 C CA . THR A 1 107 ? -0.894 9.316 14.143 1.00 96.75 107 THR A CA 1
ATOM 851 C C . THR A 1 107 ? -2.156 9.354 15.008 1.00 96.75 107 THR A C 1
ATOM 853 O O . THR A 1 107 ? -2.355 8.496 15.872 1.00 96.75 107 THR A O 1
ATOM 856 N N . GLY A 1 108 ? -3.035 10.332 14.769 1.00 97.12 108 GLY A N 1
ATOM 857 C CA . GLY A 1 108 ? -4.335 10.429 15.428 1.00 97.12 108 GLY A CA 1
ATOM 858 C C . GLY A 1 108 ? -5.219 9.211 15.156 1.00 97.12 108 GLY A C 1
ATOM 859 O O . GLY A 1 108 ? -5.786 8.654 16.099 1.00 97.12 108 GLY A O 1
ATOM 860 N N . ARG A 1 109 ? -5.286 8.747 13.899 1.00 97.12 109 ARG A N 1
ATOM 861 C CA . ARG A 1 109 ? -6.013 7.527 13.515 1.00 97.12 109 ARG A CA 1
ATOM 862 C C . ARG A 1 109 ? -5.489 6.319 14.267 1.00 97.12 109 ARG A C 1
ATOM 864 O O . ARG A 1 109 ? -6.271 5.639 14.928 1.00 97.12 109 ARG A O 1
ATOM 871 N N . PHE A 1 110 ? -4.175 6.107 14.238 1.00 96.06 110 PHE A N 1
ATOM 872 C CA . PHE A 1 110 ? -3.525 5.018 14.957 1.00 96.06 110 PHE A CA 1
ATOM 873 C C . PHE A 1 110 ? -3.838 5.051 16.456 1.00 96.06 110 PHE A C 1
ATOM 875 O O . PHE A 1 110 ? -4.230 4.036 17.033 1.00 96.06 110 PHE A O 1
ATOM 882 N N . ALA A 1 111 ? -3.714 6.214 17.101 1.00 97.06 111 ALA A N 1
ATOM 883 C CA . ALA A 1 111 ? -3.972 6.353 18.531 1.00 97.06 111 ALA A CA 1
ATOM 884 C C . ALA A 1 111 ? -5.441 6.067 18.883 1.00 97.06 111 ALA A C 1
ATOM 886 O O . ALA A 1 111 ? -5.718 5.322 19.827 1.00 97.06 111 ALA A O 1
ATOM 887 N N . ILE A 1 112 ? -6.386 6.622 18.120 1.00 97.62 112 ILE A N 1
ATOM 888 C CA . ILE A 1 112 ? -7.826 6.447 18.345 1.00 97.62 112 ILE A CA 1
ATOM 889 C C . ILE A 1 112 ? -8.242 4.997 18.103 1.00 97.62 112 ILE A C 1
ATOM 891 O O . ILE A 1 112 ? -8.885 4.396 18.961 1.00 97.62 112 ILE A O 1
ATOM 895 N N . ASN A 1 113 ? -7.844 4.405 16.981 1.00 97.19 113 ASN A N 1
ATOM 896 C CA . ASN A 1 113 ? -8.216 3.035 16.640 1.00 97.19 113 ASN A CA 1
ATOM 897 C C . ASN A 1 113 ? -7.542 2.024 17.576 1.00 97.19 113 ASN A C 1
ATOM 899 O O . ASN A 1 113 ? -8.175 1.064 18.009 1.00 97.19 113 ASN A O 1
ATOM 903 N N . SER A 1 114 ? -6.306 2.280 18.008 1.00 96.62 114 SER A N 1
ATOM 904 C CA . SER A 1 114 ? -5.636 1.413 18.981 1.00 96.62 114 SER A CA 1
ATOM 905 C C . SER A 1 114 ? -6.277 1.460 20.372 1.00 96.62 114 SER A C 1
ATOM 907 O O . SER A 1 114 ? -6.319 0.439 21.056 1.00 96.62 114 SER A O 1
ATOM 909 N N . THR A 1 115 ? -6.794 2.618 20.797 1.00 96.75 115 THR A N 1
ATOM 910 C CA . THR A 1 115 ? -7.364 2.804 22.145 1.00 96.75 115 THR A CA 1
ATOM 911 C C . THR A 1 115 ? -8.873 2.576 22.191 1.00 96.75 115 THR A C 1
ATOM 913 O O . THR A 1 115 ? -9.344 1.696 22.909 1.00 96.75 115 THR A O 1
ATOM 916 N N . LEU A 1 116 ? -9.638 3.351 21.422 1.00 96.88 116 LEU A N 1
ATOM 917 C CA . LEU A 1 116 ? -11.100 3.299 21.369 1.00 96.88 116 LEU A CA 1
ATOM 918 C C . LEU A 1 116 ? -11.600 2.223 20.405 1.00 96.88 116 LEU A C 1
ATOM 920 O O . LEU A 1 116 ? -12.662 1.647 20.624 1.00 96.88 116 LEU A O 1
ATOM 924 N N . GLY A 1 117 ? -10.827 1.933 19.359 1.00 95.31 117 GLY A N 1
ATOM 925 C CA . GLY A 1 117 ? -11.145 0.923 18.353 1.00 95.31 117 GLY A CA 1
ATOM 926 C C . GLY A 1 117 ? -10.715 -0.501 18.707 1.00 95.31 117 GLY A C 1
ATOM 927 O O . GLY A 1 117 ? -10.712 -1.358 17.832 1.00 95.31 117 GLY A O 1
ATOM 928 N N . VAL A 1 118 ? -10.342 -0.770 19.965 1.00 95.50 118 VAL A N 1
ATOM 929 C CA . VAL A 1 118 ? -9.894 -2.092 20.446 1.00 95.50 118 VAL A CA 1
ATOM 930 C C . VAL A 1 118 ? -8.734 -2.631 19.595 1.00 95.50 118 VAL A C 1
ATOM 932 O O . VAL A 1 118 ? -8.890 -3.581 18.832 1.00 95.50 118 VAL A O 1
ATOM 935 N N . PHE A 1 119 ? -7.560 -1.999 19.707 1.00 92.75 119 PHE A N 1
ATOM 936 C CA . PHE A 1 119 ? -6.353 -2.337 18.930 1.00 92.75 119 PHE A CA 1
ATOM 937 C C . PHE A 1 119 ? -6.502 -2.228 17.403 1.00 92.75 119 PHE A C 1
ATOM 939 O O . PHE A 1 119 ? -5.675 -2.752 16.661 1.00 92.75 119 PHE A O 1
ATOM 946 N N . GLY A 1 120 ? -7.524 -1.517 16.930 1.00 94.00 120 GLY A N 1
ATOM 947 C CA . GLY A 1 120 ? -7.799 -1.328 15.513 1.00 94.00 120 GLY A CA 1
ATOM 948 C C . GLY A 1 120 ? -8.859 -2.253 14.937 1.00 94.00 120 GLY A C 1
ATOM 949 O O . GLY A 1 120 ? -9.129 -2.135 13.758 1.00 94.00 120 GLY A O 1
ATOM 950 N N . LEU A 1 121 ? -9.511 -3.118 15.722 1.00 96.19 121 LEU A N 1
ATOM 951 C CA . LEU A 1 121 ? -10.635 -3.925 15.217 1.00 96.19 121 LEU A CA 1
ATOM 952 C C . LEU A 1 121 ? -11.807 -3.057 14.724 1.00 96.19 121 LEU A C 1
ATOM 954 O O . L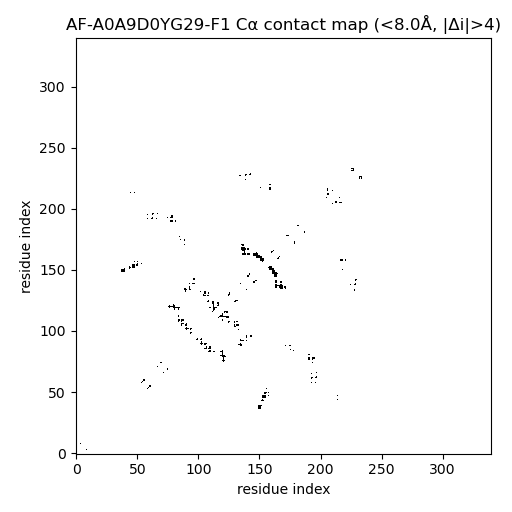EU A 1 121 ? -12.540 -3.441 13.815 1.00 96.19 121 LEU A O 1
ATOM 958 N N . PHE A 1 122 ? -11.981 -1.871 15.303 1.00 96.88 122 PHE A N 1
ATOM 959 C CA . PHE A 1 122 ? -12.974 -0.895 14.874 1.00 96.88 122 PHE A CA 1
ATOM 960 C C . PHE A 1 122 ? -12.287 0.390 14.412 1.00 96.88 122 PHE A C 1
ATOM 962 O O . PHE A 1 122 ? -11.580 1.032 15.191 1.00 96.88 122 PHE A O 1
ATOM 969 N N . ASP A 1 123 ? -12.550 0.817 13.175 1.00 96.31 123 ASP A N 1
ATOM 970 C CA . ASP A 1 123 ? -12.153 2.150 12.719 1.00 96.31 123 ASP A CA 1
ATOM 971 C C . ASP A 1 123 ? -13.079 3.209 13.335 1.00 96.31 123 ASP A C 1
ATOM 973 O O . ASP A 1 123 ? -14.144 3.530 12.803 1.00 96.31 123 ASP A O 1
ATOM 977 N N . VAL A 1 124 ? -12.697 3.707 14.510 1.00 96.62 124 VAL A N 1
ATOM 978 C CA . VAL A 1 124 ? -13.383 4.788 15.228 1.00 96.62 124 VAL A CA 1
ATOM 979 C C . VAL A 1 124 ? -12.958 6.148 14.674 1.00 96.62 124 VAL A C 1
ATOM 981 O O . VAL A 1 124 ? -13.754 7.087 14.642 1.00 96.62 124 VAL A O 1
ATOM 984 N N . ALA A 1 125 ? -11.717 6.252 14.198 1.00 96.19 125 ALA A N 1
ATOM 985 C CA . ALA A 1 125 ? -11.127 7.489 13.716 1.00 96.19 125 ALA A CA 1
ATOM 986 C C . ALA A 1 125 ? -11.867 8.075 12.502 1.00 96.19 125 ALA A C 1
ATOM 988 O O . ALA A 1 125 ? -11.985 9.298 12.388 1.00 96.19 125 ALA A O 1
ATOM 989 N N . LYS A 1 126 ? -12.459 7.230 11.646 1.00 95.19 126 LYS A N 1
ATOM 990 C CA . LYS A 1 126 ? -13.305 7.708 10.536 1.00 95.19 126 LYS A CA 1
ATOM 991 C C . LYS A 1 126 ? -14.500 8.548 11.000 1.00 95.19 126 LYS A C 1
ATOM 993 O O . LYS A 1 126 ? -14.858 9.522 10.345 1.00 95.19 126 LYS A O 1
ATOM 998 N N . TYR A 1 127 ? -15.094 8.233 12.156 1.00 94.81 127 TYR A N 1
ATOM 999 C CA . TYR A 1 127 ? -16.271 8.950 12.667 1.00 94.81 127 TYR A CA 1
ATOM 1000 C C . TYR A 1 127 ? -15.939 10.331 13.238 1.00 94.81 127 TYR A C 1
ATOM 1002 O O . TYR A 1 127 ? -16.840 11.144 13.426 1.00 94.81 127 TYR A O 1
ATOM 1010 N N . VAL A 1 128 ? -14.658 10.615 13.489 1.00 93.38 128 VAL A N 1
ATOM 1011 C CA . VAL A 1 128 ? -14.178 11.945 13.895 1.00 93.38 128 VAL A CA 1
ATOM 1012 C C . VAL A 1 128 ? -13.553 12.722 12.729 1.00 93.38 128 VAL A C 1
ATOM 1014 O O . VAL A 1 128 ? -12.905 13.743 12.945 1.00 93.38 128 VAL A O 1
ATOM 1017 N N . GLY A 1 129 ? -13.759 12.260 11.490 1.00 93.25 129 GLY A N 1
ATOM 1018 C CA . GLY A 1 129 ? -13.362 12.966 10.270 1.00 93.25 129 GLY A CA 1
ATOM 1019 C C . GLY A 1 129 ? -11.897 12.791 9.866 1.00 93.25 129 GLY A C 1
ATOM 1020 O O . GLY A 1 129 ? -11.422 13.511 8.989 1.00 93.25 129 GLY A O 1
ATOM 1021 N N . LEU A 1 130 ? -11.170 11.852 10.477 1.00 93.81 130 LEU A N 1
ATOM 1022 C CA . LEU A 1 130 ? -9.825 11.503 10.030 1.00 93.81 130 LEU A CA 1
ATOM 1023 C C . LEU A 1 130 ? -9.939 10.488 8.892 1.00 93.81 130 LEU A C 1
ATOM 1025 O O . LEU A 1 130 ? -10.395 9.374 9.126 1.00 93.81 130 LEU A O 1
ATOM 1029 N N . GLN A 1 131 ? -9.544 10.865 7.679 1.00 91.81 131 GLN A N 1
ATOM 1030 C CA . GLN A 1 131 ? -9.519 9.964 6.520 1.00 91.81 131 GLN A CA 1
ATOM 1031 C C . GLN A 1 131 ? -8.270 9.083 6.546 1.00 91.81 131 GLN A C 1
ATOM 1033 O O . GLN A 1 131 ? -7.231 9.525 7.029 1.00 91.81 131 GLN A O 1
ATOM 1038 N N . GLN A 1 132 ? -8.396 7.847 6.066 1.00 89.94 132 GLN A N 1
ATOM 1039 C CA . GLN A 1 132 ? -7.274 6.921 5.930 1.00 89.94 132 GLN A CA 1
ATOM 1040 C C . GLN A 1 132 ? -6.393 7.346 4.755 1.00 89.94 132 GLN A C 1
ATOM 1042 O O . GLN A 1 132 ? -6.917 7.555 3.664 1.00 89.94 132 GLN A O 1
ATOM 1047 N N . ASN A 1 133 ? -5.082 7.416 4.980 1.00 92.50 133 ASN A N 1
ATOM 1048 C CA . ASN A 1 133 ? -4.090 7.542 3.916 1.00 92.50 133 ASN A CA 1
ATOM 1049 C C . ASN A 1 133 ? -3.275 6.248 3.801 1.00 92.50 133 ASN A C 1
ATOM 1051 O O . ASN A 1 133 ? -3.274 5.408 4.710 1.00 92.50 133 ASN A O 1
ATOM 1055 N N . GLU A 1 134 ? -2.589 6.091 2.676 1.00 92.75 134 GLU A N 1
ATOM 1056 C CA . GLU A 1 134 ? -1.729 4.947 2.396 1.00 92.75 134 GLU A CA 1
ATOM 1057 C C . GLU A 1 134 ? -0.382 5.439 1.885 1.00 92.75 134 GLU A C 1
ATOM 1059 O O . GLU A 1 134 ? -0.291 6.003 0.801 1.00 92.75 134 GLU A O 1
ATOM 1064 N N . GLU A 1 135 ? 0.669 5.200 2.665 1.00 95.75 135 GLU A N 1
ATOM 1065 C CA . GLU A 1 135 ? 2.027 5.636 2.353 1.00 95.75 135 GLU A CA 1
ATOM 1066 C C . GLU A 1 135 ? 3.010 4.487 2.555 1.00 95.75 135 GLU A C 1
ATOM 1068 O O . GLU A 1 135 ? 3.004 3.804 3.585 1.00 95.75 135 GLU A O 1
ATOM 1073 N N . ASP A 1 136 ? 3.890 4.304 1.577 1.00 95.69 136 ASP A N 1
ATOM 1074 C CA . ASP A 1 136 ? 4.917 3.266 1.568 1.00 95.69 136 ASP A CA 1
ATOM 1075 C C . ASP A 1 136 ? 6.278 3.831 1.154 1.00 95.69 136 ASP A C 1
ATOM 1077 O O . ASP A 1 136 ? 6.389 4.949 0.639 1.00 95.69 136 ASP A O 1
ATOM 1081 N N . PHE A 1 137 ? 7.348 3.071 1.389 1.00 96.81 137 PHE A N 1
ATOM 1082 C CA . PHE A 1 137 ? 8.692 3.566 1.108 1.00 96.81 137 PHE A CA 1
ATOM 1083 C C . PHE A 1 137 ? 8.942 3.757 -0.393 1.00 96.81 137 PHE A C 1
ATOM 1085 O O . PHE A 1 137 ? 9.725 4.621 -0.786 1.00 96.81 137 PHE A O 1
ATOM 1092 N N . GLY A 1 138 ? 8.249 3.005 -1.252 1.00 96.94 138 GLY A N 1
ATOM 1093 C CA . GLY A 1 138 ? 8.291 3.214 -2.698 1.00 96.94 138 GLY A CA 1
ATOM 1094 C C . GLY A 1 138 ? 7.734 4.582 -3.106 1.00 96.94 138 GLY A C 1
ATOM 1095 O O . GLY A 1 138 ? 8.302 5.230 -3.985 1.00 96.94 138 GLY A O 1
ATOM 1096 N N . GLN A 1 139 ? 6.665 5.047 -2.451 1.00 97.00 139 GLN A N 1
ATOM 1097 C CA . GLN A 1 139 ? 6.126 6.398 -2.643 1.00 97.00 139 GLN A CA 1
ATOM 1098 C C . GLN A 1 139 ? 7.119 7.452 -2.162 1.00 97.00 139 GLN A C 1
ATOM 1100 O O . GLN A 1 139 ? 7.406 8.400 -2.890 1.00 97.00 139 GLN A O 1
ATOM 1105 N N . THR A 1 140 ? 7.735 7.229 -0.998 1.00 97.00 140 THR A N 1
ATOM 1106 C CA . THR A 1 140 ? 8.790 8.100 -0.464 1.00 97.00 140 THR A CA 1
ATOM 1107 C C . THR A 1 140 ? 9.947 8.269 -1.451 1.00 97.00 140 THR A C 1
ATOM 1109 O O . THR A 1 140 ? 10.381 9.392 -1.698 1.00 97.00 140 THR A O 1
ATOM 1112 N N . LEU A 1 141 ? 10.411 7.184 -2.082 1.00 97.62 141 LEU A N 1
ATOM 1113 C CA . LEU A 1 141 ? 11.424 7.256 -3.142 1.00 97.62 141 LEU A CA 1
ATOM 1114 C C . LEU A 1 141 ? 10.946 8.089 -4.342 1.00 97.62 141 LEU A C 1
ATOM 1116 O O . LEU A 1 141 ? 11.722 8.878 -4.880 1.00 97.62 141 LEU A O 1
ATOM 1120 N N . GLY A 1 142 ? 9.677 7.944 -4.732 1.00 95.81 142 GLY A N 1
ATOM 1121 C CA . GLY A 1 142 ? 9.056 8.743 -5.788 1.00 95.81 142 GLY A CA 1
ATOM 1122 C C . GLY A 1 142 ? 9.025 10.239 -5.473 1.00 95.81 142 GLY A C 1
ATOM 1123 O O . GLY A 1 142 ? 9.464 11.038 -6.296 1.00 95.81 142 GLY A O 1
ATOM 1124 N N . VAL A 1 143 ? 8.607 10.621 -4.261 1.00 95.56 143 VAL A N 1
ATOM 1125 C CA . VAL A 1 143 ? 8.623 12.021 -3.789 1.00 95.56 143 VAL A CA 1
ATOM 1126 C C . VAL A 1 143 ? 10.044 12.594 -3.771 1.00 95.56 143 VAL A C 1
ATOM 1128 O O . VAL A 1 143 ? 10.250 13.774 -4.035 1.00 95.56 143 VAL A O 1
ATOM 1131 N N . TRP A 1 144 ? 11.046 11.755 -3.511 1.00 95.31 144 TRP A N 1
ATOM 1132 C CA . TRP A 1 144 ? 12.460 12.137 -3.517 1.00 95.31 144 TRP A CA 1
ATOM 1133 C C . TRP A 1 144 ? 13.088 12.137 -4.925 1.00 95.31 144 TRP A C 1
ATOM 1135 O O . TRP A 1 144 ? 14.298 12.325 -5.061 1.00 95.31 144 TRP A O 1
ATOM 1145 N N . GLY A 1 145 ? 12.285 11.939 -5.975 1.00 93.50 145 GLY A N 1
ATOM 1146 C CA . GLY A 1 145 ? 12.708 12.045 -7.371 1.00 93.50 145 GLY A CA 1
ATOM 1147 C C . GLY A 1 145 ? 13.355 10.785 -7.948 1.00 93.50 145 GLY A C 1
ATOM 1148 O O . GLY A 1 145 ? 13.907 10.833 -9.047 1.00 93.50 145 GLY A O 1
ATOM 1149 N N . VAL A 1 146 ? 13.305 9.644 -7.253 1.00 95.75 146 VAL A N 1
ATOM 1150 C CA . VAL A 1 146 ? 13.719 8.367 -7.852 1.00 95.75 146 VAL A CA 1
ATOM 1151 C C . VAL A 1 146 ? 12.688 8.004 -8.920 1.00 95.75 146 VAL A C 1
ATOM 1153 O O . VAL A 1 146 ? 11.510 7.905 -8.585 1.00 95.75 146 VAL A O 1
ATOM 1156 N N . PRO A 1 147 ? 13.069 7.784 -10.190 1.00 92.44 147 PRO A N 1
ATOM 1157 C CA . PRO A 1 147 ? 12.115 7.376 -11.217 1.00 92.44 147 PRO A CA 1
ATOM 1158 C C . PRO A 1 147 ? 11.541 5.995 -10.889 1.00 92.44 147 PRO A C 1
ATOM 1160 O O . PRO A 1 147 ? 12.228 5.171 -10.293 1.00 92.44 147 PRO A O 1
ATOM 1163 N N . ALA A 1 148 ? 10.316 5.697 -11.325 1.00 92.44 148 ALA A N 1
ATOM 1164 C CA . ALA A 1 148 ? 9.695 4.389 -11.091 1.00 92.44 148 ALA A CA 1
ATOM 1165 C C . ALA A 1 148 ? 10.538 3.230 -11.653 1.00 92.44 148 ALA A C 1
ATOM 1167 O O . ALA A 1 148 ? 10.713 2.190 -11.009 1.00 92.44 148 ALA A O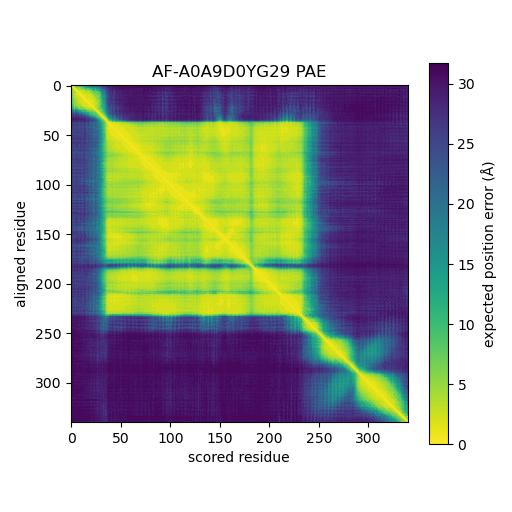 1
ATOM 1168 N N . GLY A 1 149 ? 11.128 3.455 -12.828 1.00 91.31 149 GLY A N 1
ATOM 1169 C CA . GLY A 1 149 ? 11.824 2.433 -13.595 1.00 91.31 149 GLY A CA 1
ATOM 1170 C C . GLY A 1 149 ? 10.859 1.511 -14.343 1.00 91.31 149 GLY A C 1
ATOM 1171 O O . GLY A 1 149 ? 9.651 1.747 -14.344 1.00 91.31 149 GLY A O 1
ATOM 1172 N N . PRO A 1 150 ? 11.390 0.463 -14.993 1.00 93.69 150 PRO A N 1
ATOM 1173 C CA . PRO A 1 150 ? 10.578 -0.520 -15.697 1.00 93.69 150 PRO A CA 1
ATOM 1174 C C . PRO A 1 150 ? 9.517 -1.160 -14.797 1.00 93.69 150 PRO A C 1
ATOM 1176 O O . PRO A 1 150 ? 9.778 -1.452 -13.622 1.00 93.69 150 PRO A O 1
ATOM 1179 N N . TYR A 1 151 ? 8.347 -1.413 -15.381 1.00 95.25 151 TYR A N 1
ATOM 1180 C CA . TYR A 1 151 ? 7.309 -2.232 -14.770 1.00 95.25 151 TYR A CA 1
ATOM 1181 C C . TYR A 1 151 ? 7.791 -3.677 -14.629 1.00 95.25 151 TYR A C 1
ATOM 1183 O O . TYR A 1 151 ? 8.453 -4.222 -15.517 1.00 95.25 151 TYR A O 1
ATOM 1191 N N . LEU A 1 152 ? 7.466 -4.296 -13.501 1.00 96.38 152 LEU A N 1
ATOM 1192 C CA . LEU A 1 152 ? 7.786 -5.684 -13.220 1.00 96.38 152 LEU A CA 1
ATOM 1193 C C . LEU A 1 152 ? 6.611 -6.370 -12.548 1.00 96.38 152 LEU A C 1
ATOM 1195 O O . LEU A 1 152 ? 5.999 -5.820 -11.638 1.00 96.38 152 LEU A O 1
ATOM 1199 N N . VAL A 1 153 ? 6.362 -7.618 -12.926 1.00 97.38 153 VAL A N 1
ATOM 1200 C CA . VAL A 1 153 ? 5.488 -8.504 -12.158 1.00 97.38 153 VAL A CA 1
ATOM 1201 C C . VAL A 1 153 ? 6.358 -9.440 -11.337 1.00 97.38 153 VAL A C 1
ATOM 1203 O O . VAL A 1 153 ? 7.188 -10.180 -11.865 1.00 97.38 153 VAL A O 1
ATOM 1206 N N . LEU A 1 154 ? 6.171 -9.402 -10.023 1.00 96.31 154 LEU A N 1
ATOM 1207 C CA . LEU A 1 154 ? 6.878 -10.250 -9.079 1.00 96.31 154 LEU A CA 1
ATOM 1208 C C . LEU A 1 154 ? 6.065 -11.519 -8.788 1.00 96.31 154 LEU A C 1
ATOM 1210 O O . LEU A 1 154 ? 4.841 -11.443 -8.628 1.00 96.31 154 LEU A O 1
ATOM 1214 N N . PRO A 1 155 ? 6.717 -12.689 -8.660 1.00 94.44 155 PRO A N 1
ATOM 1215 C CA . PRO A 1 155 ? 6.042 -13.899 -8.208 1.00 94.44 155 PRO A CA 1
ATOM 1216 C C . PRO A 1 155 ? 5.405 -13.675 -6.833 1.00 94.44 155 PRO A C 1
ATOM 1218 O O . PRO A 1 155 ? 6.046 -13.104 -5.950 1.00 94.44 155 PRO A O 1
ATOM 1221 N N . PHE A 1 156 ? 4.169 -14.137 -6.649 1.00 90.06 156 PHE A N 1
ATOM 1222 C CA . PHE A 1 156 ? 3.341 -14.012 -5.436 1.00 90.06 156 PHE A CA 1
ATOM 1223 C C . PHE A 1 156 ? 2.909 -12.588 -5.050 1.00 90.06 156 PHE A C 1
ATOM 1225 O O . PHE A 1 156 ? 1.828 -12.427 -4.497 1.00 90.06 156 PHE A O 1
ATOM 1232 N N . LEU A 1 157 ? 3.730 -11.569 -5.317 1.00 90.00 157 LEU A N 1
ATOM 1233 C CA . LEU A 1 157 ? 3.481 -10.181 -4.907 1.00 90.00 157 LEU A CA 1
ATOM 1234 C C . LEU A 1 157 ? 2.727 -9.366 -5.966 1.00 90.00 157 LEU A C 1
ATOM 1236 O O . LEU A 1 157 ? 2.006 -8.440 -5.613 1.00 90.00 157 LEU A O 1
ATOM 1240 N N . GLY A 1 158 ? 2.874 -9.711 -7.249 1.00 94.25 158 GLY A N 1
ATOM 1241 C CA . GLY A 1 158 ? 2.164 -9.042 -8.337 1.00 94.25 158 GLY A CA 1
ATOM 1242 C C . GLY A 1 158 ? 2.878 -7.793 -8.885 1.00 94.25 158 GLY A C 1
ATOM 1243 O O . GLY A 1 158 ? 4.111 -7.779 -8.947 1.00 94.25 158 GLY A O 1
ATOM 1244 N N . PRO A 1 159 ? 2.120 -6.791 -9.369 1.00 95.94 159 PRO A N 1
ATOM 1245 C CA . PRO A 1 159 ? 2.641 -5.574 -9.998 1.00 95.94 159 PRO A CA 1
ATOM 1246 C C . PRO A 1 159 ? 3.610 -4.770 -9.115 1.00 95.94 159 PRO A C 1
ATOM 1248 O O . PRO A 1 159 ? 3.343 -4.513 -7.943 1.00 95.94 159 PRO A O 1
ATOM 1251 N N . SER A 1 160 ? 4.730 -4.335 -9.689 1.00 96.81 160 SER A N 1
ATOM 1252 C CA . SER A 1 160 ? 5.762 -3.528 -9.035 1.00 96.81 160 SER A CA 1
ATOM 1253 C C . SER A 1 160 ? 6.507 -2.659 -10.055 1.00 96.81 160 SER A C 1
ATOM 1255 O O . SER A 1 160 ? 6.395 -2.839 -11.267 1.00 96.81 160 SER A O 1
ATOM 1257 N N . THR A 1 161 ? 7.338 -1.736 -9.573 1.00 96.38 161 THR A N 1
ATOM 1258 C CA . THR A 1 161 ? 8.344 -1.038 -10.388 1.00 96.38 161 THR A CA 1
ATOM 1259 C C . THR A 1 161 ? 9.754 -1.343 -9.892 1.00 96.38 161 THR A C 1
ATOM 1261 O O . THR A 1 161 ? 9.960 -1.616 -8.705 1.00 96.38 161 THR A O 1
ATOM 1264 N N . LEU A 1 162 ? 10.734 -1.365 -10.798 1.00 95.12 162 LEU A N 1
ATOM 1265 C CA . LEU A 1 162 ? 12.090 -1.826 -10.480 1.00 95.12 162 LEU A CA 1
ATOM 1266 C C . LEU A 1 162 ? 12.827 -0.913 -9.488 1.00 95.12 162 LEU A C 1
ATOM 1268 O O . LEU A 1 162 ? 13.555 -1.414 -8.632 1.00 95.12 162 LEU A O 1
ATOM 1272 N N . PHE A 1 163 ? 12.671 0.408 -9.600 1.00 95.00 163 PHE A N 1
ATOM 1273 C CA . PHE A 1 163 ? 13.475 1.365 -8.831 1.00 95.00 163 PHE A CA 1
ATOM 1274 C C . PHE A 1 163 ? 12.748 1.954 -7.623 1.00 95.00 163 PHE A C 1
ATOM 1276 O O . PHE A 1 163 ? 13.411 2.322 -6.658 1.00 95.00 163 PHE A O 1
ATOM 1283 N N . GLN A 1 164 ? 11.414 2.011 -7.640 1.00 95.69 164 GLN A N 1
ATOM 1284 C CA . GLN A 1 164 ? 10.620 2.430 -6.479 1.00 95.69 164 GLN A CA 1
ATOM 1285 C C . GLN A 1 164 ? 10.003 1.222 -5.762 1.00 95.69 164 GLN A C 1
ATOM 1287 O O . GLN A 1 164 ? 10.227 1.038 -4.570 1.00 95.69 164 GLN A O 1
ATOM 1292 N N . GLY A 1 165 ? 9.255 0.377 -6.480 1.00 95.44 165 GLY A N 1
ATOM 1293 C CA . GLY A 1 165 ? 8.442 -0.689 -5.885 1.00 95.44 165 GLY A CA 1
ATOM 1294 C C . GLY A 1 165 ? 9.252 -1.796 -5.207 1.00 95.44 165 GLY A C 1
ATOM 1295 O O . GLY A 1 165 ? 9.029 -2.085 -4.036 1.00 95.44 165 GLY A O 1
ATOM 1296 N N . VAL A 1 166 ? 10.235 -2.382 -5.899 1.00 95.75 166 VAL A N 1
ATOM 1297 C CA . VAL A 1 166 ? 11.063 -3.480 -5.358 1.00 95.75 166 VAL A CA 1
ATOM 1298 C C . VAL A 1 166 ? 11.844 -3.071 -4.094 1.00 95.75 166 VAL A C 1
ATOM 1300 O O . VAL A 1 166 ? 11.742 -3.769 -3.075 1.00 95.75 166 VAL A O 1
ATOM 1303 N N . PRO A 1 167 ? 12.633 -1.974 -4.098 1.00 95.25 167 PRO A N 1
ATOM 1304 C CA . PRO A 1 167 ? 13.317 -1.535 -2.884 1.00 95.25 167 PRO A CA 1
ATOM 1305 C C . PRO A 1 167 ? 12.338 -1.013 -1.825 1.00 95.25 167 PRO A C 1
ATOM 1307 O O . PRO A 1 167 ? 12.567 -1.278 -0.647 1.00 95.25 167 PRO A O 1
ATOM 1310 N N . GLY A 1 168 ? 11.247 -0.354 -2.238 1.00 94.19 168 GLY A N 1
ATOM 1311 C CA . GLY A 1 168 ? 10.133 0.067 -1.383 1.00 94.19 168 GLY A CA 1
ATOM 1312 C C . GLY A 1 168 ? 9.615 -1.078 -0.527 1.00 94.19 168 GLY A C 1
ATOM 1313 O O . GLY A 1 168 ? 9.858 -1.111 0.677 1.00 94.19 168 GLY A O 1
ATOM 1314 N N . ALA A 1 169 ? 9.059 -2.097 -1.182 1.00 91.81 169 ALA A N 1
ATOM 1315 C CA . ALA A 1 169 ? 8.524 -3.292 -0.539 1.00 91.81 169 ALA A CA 1
ATOM 1316 C C . ALA A 1 169 ? 9.548 -3.989 0.375 1.00 91.81 169 ALA A C 1
ATOM 1318 O O . ALA A 1 169 ? 9.197 -4.503 1.435 1.00 91.81 169 ALA A O 1
ATOM 1319 N N . THR A 1 170 ? 10.831 -3.991 -0.000 1.00 90.62 170 THR A N 1
ATOM 1320 C CA . THR A 1 170 ? 11.888 -4.584 0.832 1.00 90.62 170 THR A CA 1
ATOM 1321 C C . THR A 1 170 ? 12.076 -3.811 2.135 1.00 90.62 170 THR A C 1
ATOM 1323 O O . THR A 1 170 ? 12.091 -4.408 3.212 1.00 90.62 170 THR A O 1
ATOM 1326 N N . VAL A 1 171 ? 12.221 -2.486 2.055 1.00 92.12 171 VAL A N 1
ATOM 1327 C CA . VAL A 1 171 ? 12.341 -1.628 3.243 1.00 92.12 171 VAL A CA 1
ATOM 1328 C C . VAL A 1 171 ? 11.076 -1.714 4.080 1.00 92.12 171 VAL A C 1
ATOM 1330 O O . VAL A 1 171 ? 11.149 -1.770 5.308 1.00 92.12 171 VAL A O 1
ATOM 1333 N N . ASP A 1 172 ? 9.928 -1.791 3.423 1.00 89.56 172 ASP A N 1
ATOM 1334 C CA . ASP A 1 172 ? 8.645 -1.848 4.082 1.00 89.56 172 ASP A CA 1
ATOM 1335 C C . ASP A 1 172 ? 8.487 -3.129 4.910 1.00 89.56 172 ASP A C 1
ATOM 1337 O O . ASP A 1 172 ? 8.178 -3.072 6.099 1.00 89.56 172 ASP A O 1
ATOM 1341 N N . VAL A 1 173 ? 8.820 -4.286 4.337 1.00 85.12 173 VAL A N 1
ATOM 1342 C CA . VAL A 1 173 ? 8.828 -5.567 5.061 1.00 85.12 173 VAL A CA 1
ATOM 1343 C C . VAL A 1 173 ? 9.830 -5.544 6.216 1.00 85.12 173 VAL A C 1
ATOM 1345 O O . VAL A 1 173 ? 9.528 -6.039 7.305 1.00 85.12 173 VAL A O 1
ATOM 1348 N N . LEU A 1 174 ? 11.017 -4.970 5.999 1.00 85.38 174 LEU A N 1
ATOM 1349 C CA . LEU A 1 174 ? 12.079 -4.912 7.004 1.00 85.38 174 LEU A CA 1
ATOM 1350 C C . LEU A 1 174 ? 11.818 -3.898 8.122 1.00 85.38 174 LEU A C 1
ATOM 1352 O O . LEU A 1 174 ? 12.439 -4.017 9.178 1.00 85.38 174 LEU A O 1
ATOM 1356 N N . SER A 1 175 ? 10.954 -2.909 7.909 1.00 83.12 175 SER A N 1
ATOM 1357 C CA . SER A 1 175 ? 10.612 -1.894 8.911 1.00 83.12 175 SER A CA 1
ATOM 1358 C C . SER A 1 175 ? 9.302 -2.197 9.632 1.00 83.12 175 SER A C 1
ATOM 1360 O O . SER A 1 175 ? 9.107 -1.712 10.748 1.00 83.12 175 SER A O 1
ATOM 1362 N N . ASN A 1 176 ? 8.442 -3.045 9.062 1.00 77.19 176 ASN A N 1
ATOM 1363 C CA . ASN A 1 176 ? 7.178 -3.417 9.676 1.00 77.19 176 ASN A CA 1
ATOM 1364 C C . ASN A 1 176 ? 7.396 -4.274 10.948 1.00 77.19 176 ASN A C 1
ATOM 1366 O O . ASN A 1 176 ? 7.926 -5.389 10.870 1.00 77.19 176 ASN A O 1
ATOM 1370 N N . PRO A 1 177 ? 6.960 -3.814 12.140 1.00 70.06 177 PRO A N 1
ATOM 1371 C CA . PRO A 1 177 ? 7.123 -4.562 13.386 1.00 70.06 177 PRO A CA 1
ATOM 1372 C C . PRO A 1 177 ? 6.452 -5.943 13.366 1.00 70.06 177 PRO A C 1
ATOM 1374 O O . PRO A 1 177 ? 6.932 -6.856 14.041 1.00 70.06 177 PRO A O 1
ATOM 1377 N N . ILE A 1 178 ? 5.378 -6.130 12.584 1.00 69.69 178 ILE A N 1
ATOM 1378 C CA . ILE A 1 178 ? 4.668 -7.414 12.448 1.00 69.69 178 ILE A CA 1
ATOM 1379 C C . ILE A 1 178 ? 5.600 -8.500 11.909 1.00 69.69 178 ILE A C 1
ATOM 1381 O O . ILE A 1 178 ? 5.536 -9.642 12.384 1.00 69.69 178 ILE A O 1
ATOM 1385 N N . SER A 1 179 ? 6.483 -8.138 10.972 1.00 70.62 179 SER A N 1
ATOM 1386 C CA . SER A 1 179 ? 7.446 -9.046 10.341 1.00 70.62 179 SER A CA 1
ATOM 1387 C C . SER A 1 179 ? 8.342 -9.745 11.366 1.00 70.62 179 SER A C 1
ATOM 1389 O O . SER A 1 179 ? 8.781 -10.869 11.135 1.00 70.62 179 SER A O 1
ATOM 1391 N N . TYR A 1 180 ? 8.578 -9.110 12.520 1.00 72.00 180 TYR A N 1
ATOM 1392 C CA . TYR A 1 180 ? 9.425 -9.634 13.597 1.00 72.00 180 TYR A CA 1
ATOM 1393 C C . TYR A 1 180 ? 8.642 -10.073 14.836 1.00 72.00 180 TYR A C 1
ATOM 1395 O O . TYR A 1 180 ? 9.098 -10.940 15.580 1.00 72.00 180 TYR A O 1
ATOM 1403 N N . ALA A 1 181 ? 7.479 -9.470 15.090 1.00 63.00 181 ALA A N 1
ATOM 1404 C CA . ALA A 1 181 ? 6.695 -9.705 16.299 1.00 63.00 181 ALA A CA 1
ATOM 1405 C C . ALA A 1 181 ? 5.951 -11.049 16.289 1.00 63.00 181 ALA A C 1
ATOM 1407 O O . ALA A 1 181 ? 5.550 -11.539 17.346 1.00 63.00 181 ALA A O 1
ATOM 1408 N N . THR A 1 182 ? 5.749 -11.659 15.118 1.00 53.56 182 THR A N 1
ATOM 1409 C CA . THR A 1 182 ? 4.889 -12.837 14.981 1.00 53.56 182 THR A CA 1
ATOM 1410 C C . THR A 1 182 ? 5.689 -14.101 14.664 1.00 53.56 182 THR A C 1
ATOM 1412 O O . THR A 1 182 ? 6.168 -14.312 13.558 1.00 53.56 182 THR A O 1
ATOM 1415 N N . ALA A 1 183 ? 5.769 -15.022 15.630 1.00 49.84 183 ALA A N 1
ATOM 1416 C CA . ALA A 1 183 ? 6.257 -16.394 15.418 1.00 49.84 183 ALA A CA 1
ATOM 1417 C C . ALA A 1 183 ? 5.269 -17.274 14.613 1.00 49.84 183 ALA A C 1
ATOM 1419 O O . ALA A 1 183 ? 5.433 -18.491 14.540 1.00 49.84 183 ALA A O 1
ATOM 1420 N N . LEU A 1 184 ? 4.207 -16.682 14.058 1.00 58.78 184 LEU A N 1
ATOM 1421 C CA . LEU A 1 184 ? 3.076 -17.384 13.471 1.00 58.78 184 LEU A CA 1
ATOM 1422 C C . LEU A 1 184 ? 2.888 -16.936 12.016 1.00 58.78 184 LEU A C 1
ATOM 1424 O O . LEU A 1 184 ? 2.201 -15.939 11.790 1.00 58.78 184 LEU A O 1
ATOM 1428 N N . PRO A 1 185 ? 3.405 -17.690 11.026 1.00 70.94 185 PRO A N 1
ATOM 1429 C CA . PRO A 1 185 ? 3.079 -17.475 9.609 1.00 70.94 185 PRO A CA 1
ATOM 1430 C C . PRO A 1 185 ? 1.564 -17.369 9.352 1.00 70.94 185 PRO A C 1
ATOM 1432 O O . PRO A 1 185 ? 1.138 -16.713 8.412 1.00 70.94 185 PRO A O 1
ATOM 1435 N N . LEU A 1 186 ? 0.740 -17.937 10.239 1.00 80.75 186 LEU A N 1
ATOM 1436 C CA . LEU A 1 186 ? -0.719 -17.852 10.198 1.00 80.75 186 LEU A CA 1
ATOM 1437 C C . LEU A 1 186 ? -1.277 -16.418 10.236 1.00 80.75 186 LEU A C 1
ATOM 1439 O O . LEU A 1 186 ? -2.301 -16.178 9.611 1.00 80.75 186 LEU A O 1
ATOM 1443 N N . VAL A 1 187 ? -0.640 -15.468 10.933 1.00 83.38 187 VAL A N 1
ATOM 1444 C CA . VAL A 1 187 ? -1.142 -14.077 11.003 1.00 83.38 187 VAL A CA 1
ATOM 1445 C C . VAL A 1 187 ? -0.949 -13.366 9.662 1.00 83.38 187 VAL A C 1
ATOM 1447 O O . VAL A 1 187 ? -1.847 -12.675 9.194 1.00 83.38 187 VAL A O 1
ATOM 1450 N N . GLN A 1 188 ? 0.198 -13.582 9.018 1.00 82.62 188 GLN A N 1
ATOM 1451 C CA . GLN A 1 188 ? 0.493 -13.028 7.695 1.00 82.62 188 GLN A CA 1
ATOM 1452 C C . GLN A 1 188 ? -0.390 -13.673 6.622 1.00 82.62 188 GLN A C 1
ATOM 1454 O O . GLN A 1 188 ? -0.909 -12.974 5.760 1.00 82.62 188 GLN A O 1
ATOM 1459 N N . VAL A 1 189 ? -0.628 -14.987 6.723 1.00 88.56 189 VAL A N 1
ATOM 1460 C CA . VAL A 1 189 ? -1.579 -15.695 5.853 1.00 88.56 189 VAL A CA 1
ATOM 1461 C C . VAL A 1 189 ? -2.993 -15.149 6.029 1.00 88.56 189 VAL A C 1
ATOM 1463 O O . VAL A 1 189 ? -3.653 -14.895 5.033 1.00 88.56 189 VAL A O 1
ATOM 1466 N N . LEU A 1 190 ? -3.453 -14.919 7.264 1.00 91.56 190 LEU A N 1
ATOM 1467 C CA . LEU A 1 190 ? -4.773 -14.330 7.503 1.00 91.56 190 LEU A CA 1
ATOM 1468 C C . LEU A 1 190 ? -4.887 -12.932 6.882 1.00 91.56 190 LEU A C 1
ATOM 1470 O O . LEU A 1 190 ? -5.892 -12.646 6.243 1.00 91.56 190 LEU A O 1
ATOM 1474 N N . SER A 1 191 ? -3.856 -12.094 7.034 1.00 90.25 191 SER A N 1
ATOM 1475 C CA . SER A 1 191 ? -3.802 -10.775 6.390 1.00 90.25 191 SER A CA 1
ATOM 1476 C C . SER A 1 191 ? -3.912 -10.888 4.869 1.00 90.25 191 SER A C 1
ATOM 1478 O O . SER A 1 191 ? -4.758 -10.241 4.262 1.00 90.25 191 SER A O 1
ATOM 1480 N N . ALA A 1 192 ? -3.119 -11.774 4.257 1.00 91.19 192 ALA A N 1
ATOM 1481 C CA . ALA A 1 192 ? -3.122 -11.982 2.811 1.00 91.19 192 ALA A CA 1
ATOM 1482 C C . ALA A 1 192 ? -4.466 -12.520 2.293 1.00 91.19 192 ALA A C 1
ATOM 1484 O O . ALA A 1 192 ? -4.956 -12.058 1.267 1.00 91.19 192 ALA A O 1
ATOM 1485 N N . VAL A 1 193 ? -5.083 -13.466 3.010 1.00 95.19 193 VAL A N 1
ATOM 1486 C CA . VAL A 1 193 ? -6.405 -14.012 2.662 1.00 95.19 193 VAL A CA 1
ATOM 1487 C C . VAL A 1 193 ? -7.480 -12.935 2.779 1.00 95.19 193 VAL A C 1
ATOM 1489 O O . VAL A 1 193 ? -8.280 -12.791 1.861 1.00 95.19 193 VAL A O 1
ATOM 1492 N N . ASN A 1 194 ? -7.478 -12.151 3.861 1.00 96.19 194 ASN A N 1
ATOM 1493 C CA . ASN A 1 194 ? -8.442 -11.069 4.043 1.00 96.19 194 ASN A CA 1
ATOM 1494 C C . ASN A 1 194 ? -8.278 -9.979 2.972 1.00 96.19 194 ASN A C 1
ATOM 1496 O O . ASN A 1 194 ? -9.262 -9.566 2.377 1.00 96.19 194 ASN A O 1
ATOM 1500 N N . ALA A 1 195 ? -7.044 -9.571 2.662 1.00 93.88 195 ALA A N 1
ATOM 1501 C CA . ALA A 1 195 ? -6.775 -8.592 1.608 1.00 93.88 195 ALA A CA 1
ATOM 1502 C C . ALA A 1 195 ? -7.205 -9.097 0.218 1.00 93.88 195 ALA A C 1
ATOM 1504 O O . ALA A 1 195 ? -7.754 -8.343 -0.582 1.00 93.88 195 ALA A O 1
ATOM 1505 N N . ARG A 1 196 ? -6.996 -10.388 -0.080 1.00 94.94 196 ARG A N 1
ATOM 1506 C CA . ARG A 1 196 ? -7.456 -10.996 -1.337 1.00 94.94 196 ARG A CA 1
ATOM 1507 C C . ARG A 1 196 ? -8.983 -11.116 -1.415 1.00 94.94 196 ARG A C 1
ATOM 1509 O O . ARG A 1 196 ? -9.516 -10.958 -2.513 1.00 94.94 196 ARG A O 1
ATOM 1516 N N . SER A 1 197 ? -9.652 -11.403 -0.296 1.00 96.00 197 SER A N 1
ATOM 1517 C CA . SER A 1 197 ? -11.120 -11.399 -0.178 1.00 96.00 197 SER A CA 1
ATOM 1518 C C . SER A 1 197 ? -11.678 -10.003 -0.477 1.00 96.00 197 SER A C 1
ATOM 1520 O O . SER A 1 197 ? -12.486 -9.842 -1.387 1.00 96.00 197 SER A O 1
ATOM 1522 N N . GLU A 1 198 ? -11.133 -8.958 0.156 1.00 94.25 198 GLU A N 1
ATOM 1523 C CA . GLU A 1 198 ? -11.546 -7.564 -0.079 1.00 94.25 198 GLU A CA 1
ATOM 1524 C C . GLU A 1 198 ? -11.342 -7.107 -1.537 1.00 94.25 198 GLU A C 1
ATOM 1526 O O . GLU A 1 198 ? -12.071 -6.249 -2.034 1.00 94.25 198 GLU A O 1
ATOM 1531 N N . ALA A 1 199 ? -10.375 -7.697 -2.244 1.00 93.38 199 ALA A N 1
ATOM 1532 C CA . ALA A 1 199 ? -10.081 -7.392 -3.641 1.00 93.38 199 ALA A CA 1
ATOM 1533 C C . ALA A 1 199 ? -10.922 -8.188 -4.661 1.00 93.38 199 ALA A C 1
ATOM 1535 O O . ALA A 1 199 ? -10.780 -7.947 -5.862 1.00 93.38 199 ALA A O 1
ATOM 1536 N N . GLU A 1 200 ? -11.767 -9.135 -4.232 1.00 93.00 200 GLU A N 1
ATOM 1537 C CA . GLU A 1 200 ? -12.414 -10.106 -5.126 1.00 93.00 200 GLU A CA 1
ATOM 1538 C C . GLU A 1 200 ? -13.252 -9.451 -6.231 1.00 93.00 200 GLU A C 1
ATOM 1540 O O . GLU A 1 200 ? -13.081 -9.799 -7.398 1.00 93.00 200 GLU A O 1
ATOM 1545 N N . GLU A 1 201 ? -14.090 -8.465 -5.901 1.00 90.62 201 GLU A N 1
ATOM 1546 C CA . GLU A 1 201 ? -14.938 -7.775 -6.886 1.00 90.62 201 GLU A CA 1
ATOM 1547 C C . GLU A 1 201 ? -14.106 -7.045 -7.952 1.00 90.62 201 GLU A C 1
ATOM 1549 O O . GLU A 1 201 ? -14.392 -7.129 -9.149 1.00 90.62 201 GLU A O 1
ATOM 1554 N N . SER A 1 202 ? -13.039 -6.363 -7.528 1.00 90.62 202 SER A N 1
ATOM 1555 C CA . SER A 1 202 ? -12.140 -5.640 -8.432 1.00 90.62 202 SER A CA 1
ATOM 1556 C C . SER A 1 202 ? -11.404 -6.591 -9.375 1.00 90.62 202 SER A C 1
ATOM 1558 O O . SER A 1 202 ? -11.272 -6.301 -10.563 1.00 90.62 202 SER A O 1
ATOM 1560 N N . LEU A 1 203 ? -10.939 -7.733 -8.864 1.00 90.44 203 LEU A N 1
ATOM 1561 C CA . LEU A 1 203 ? -10.248 -8.744 -9.665 1.00 90.44 203 LEU A CA 1
ATOM 1562 C C . LEU A 1 203 ? -11.202 -9.421 -10.656 1.00 90.44 203 LEU A C 1
ATOM 1564 O O . LEU A 1 203 ? -10.883 -9.522 -11.838 1.00 90.44 203 LEU A O 1
ATOM 1568 N N . ASP A 1 204 ? -12.407 -9.778 -10.210 1.00 90.31 204 ASP A N 1
ATOM 1569 C CA . ASP A 1 204 ? -13.441 -10.368 -11.065 1.00 90.31 204 ASP A CA 1
ATOM 1570 C C . ASP A 1 204 ? -13.846 -9.426 -12.209 1.00 90.31 204 ASP A C 1
ATOM 1572 O O . ASP A 1 204 ? -14.033 -9.856 -13.351 1.00 90.31 204 ASP A O 1
ATOM 1576 N N . PHE A 1 205 ? -13.927 -8.121 -11.929 1.00 90.88 205 PHE A N 1
ATOM 1577 C CA . PHE A 1 205 ? -14.165 -7.108 -12.951 1.00 90.88 205 PHE A CA 1
ATOM 1578 C C . PHE A 1 205 ? -13.050 -7.079 -14.001 1.00 90.88 205 PHE A C 1
ATOM 1580 O O . PHE A 1 205 ? -13.358 -7.049 -15.196 1.00 90.88 205 PHE A O 1
ATOM 1587 N N . ILE A 1 206 ? -11.781 -7.106 -13.579 1.00 90.38 206 ILE A N 1
ATOM 1588 C CA . ILE A 1 206 ? -10.625 -7.112 -14.486 1.00 90.38 206 ILE A CA 1
ATOM 1589 C C . ILE A 1 206 ? -10.672 -8.346 -15.385 1.00 90.38 206 ILE A C 1
ATOM 1591 O O . ILE A 1 206 ? -10.645 -8.208 -16.608 1.00 90.38 206 ILE A O 1
ATOM 1595 N N . ASP A 1 207 ? -10.816 -9.532 -14.798 1.00 88.12 207 ASP A N 1
ATOM 1596 C CA . ASP A 1 207 ? -10.749 -10.796 -15.532 1.00 88.12 207 ASP A CA 1
ATOM 1597 C C . ASP A 1 207 ? -11.916 -10.978 -16.513 1.00 88.12 207 ASP A C 1
ATOM 1599 O O . ASP A 1 207 ? -11.746 -11.559 -17.587 1.00 88.12 207 ASP A O 1
ATOM 1603 N N . LYS A 1 208 ? -13.109 -10.465 -16.180 1.00 88.38 208 LYS A N 1
ATOM 1604 C CA . LYS A 1 208 ? -14.303 -10.596 -17.034 1.00 88.38 208 LYS A CA 1
ATOM 1605 C C . LYS A 1 208 ? -14.475 -9.473 -18.050 1.00 88.38 208 LYS A C 1
ATOM 1607 O O . LYS A 1 208 ? -15.124 -9.695 -19.074 1.00 88.38 208 LYS A O 1
ATOM 1612 N N . SER A 1 209 ? -13.966 -8.276 -17.764 1.00 87.06 209 SER A N 1
ATOM 1613 C CA . SER A 1 209 ? -14.269 -7.073 -18.556 1.00 87.06 209 SER A CA 1
ATOM 1614 C C . SER A 1 209 ? -13.101 -6.607 -19.418 1.00 87.06 209 SER A C 1
ATOM 1616 O O . SER A 1 209 ? -13.329 -5.956 -20.440 1.00 87.06 209 SER A O 1
ATOM 1618 N N . ALA A 1 210 ? -11.858 -6.915 -19.039 1.00 89.38 210 ALA A N 1
ATOM 1619 C CA . ALA A 1 210 ? -10.692 -6.509 -19.809 1.00 89.38 210 ALA A CA 1
ATOM 1620 C C . ALA A 1 210 ? -10.449 -7.458 -20.992 1.00 89.38 210 ALA A C 1
ATOM 1622 O O . ALA A 1 210 ? -10.440 -8.677 -20.848 1.00 89.38 210 ALA A O 1
ATOM 1623 N N . LEU A 1 211 ? -10.188 -6.890 -22.174 1.00 91.06 211 LEU A N 1
ATOM 1624 C CA . LEU A 1 211 ? -9.760 -7.670 -23.343 1.00 91.06 211 LEU A CA 1
ATOM 1625 C C . LEU A 1 211 ? -8.367 -8.290 -23.134 1.00 91.06 211 LEU A C 1
ATOM 1627 O O . LEU A 1 211 ? -8.108 -9.400 -23.590 1.00 91.06 211 LEU A O 1
ATOM 1631 N N . ASP A 1 212 ? -7.486 -7.559 -22.449 1.00 93.00 212 ASP A N 1
ATOM 1632 C CA . ASP A 1 212 ? -6.164 -8.009 -22.013 1.00 93.00 212 ASP A CA 1
ATOM 1633 C C . ASP A 1 212 ? -5.986 -7.647 -20.526 1.00 93.00 212 ASP A C 1
ATOM 1635 O O . ASP A 1 212 ? -5.585 -6.516 -20.219 1.00 93.00 212 ASP A O 1
ATOM 1639 N N . PRO A 1 213 ? -6.312 -8.576 -19.603 1.00 92.94 213 PRO A N 1
ATOM 1640 C CA . PRO A 1 213 ? -6.210 -8.357 -18.160 1.00 92.94 213 PRO A CA 1
ATOM 1641 C C . PRO A 1 213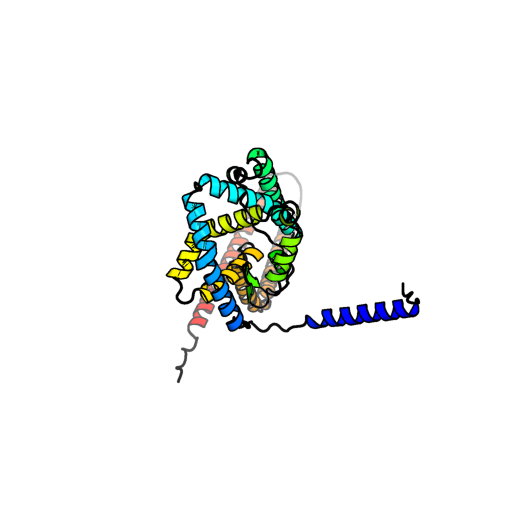 ? -4.821 -7.894 -17.719 1.00 92.94 213 PRO A C 1
ATOM 1643 O O . PRO A 1 213 ? -4.708 -6.986 -16.902 1.00 92.94 213 PRO A O 1
ATOM 1646 N N . TYR A 1 214 ? -3.760 -8.436 -18.324 1.00 94.19 214 TYR A N 1
ATOM 1647 C CA . TYR A 1 214 ? -2.386 -8.055 -18.004 1.00 94.19 214 TYR A CA 1
ATOM 1648 C C . TYR A 1 214 ? -2.121 -6.575 -18.290 1.00 94.19 214 TYR A C 1
ATOM 1650 O O . TYR A 1 214 ? -1.652 -5.842 -17.417 1.00 94.19 214 TYR A O 1
ATOM 1658 N N . THR A 1 215 ? -2.426 -6.133 -19.513 1.00 93.56 215 THR A N 1
ATOM 1659 C CA . THR A 1 215 ? -2.196 -4.742 -19.916 1.00 93.56 215 THR A CA 1
ATOM 1660 C C . THR A 1 215 ? -3.059 -3.806 -19.079 1.00 93.56 215 THR A C 1
ATOM 1662 O O . THR A 1 215 ? -2.557 -2.799 -18.588 1.00 93.56 215 THR A O 1
ATOM 1665 N N . PHE A 1 216 ? -4.322 -4.168 -18.827 1.00 92.75 216 PHE A N 1
ATOM 1666 C CA . PHE A 1 216 ? -5.196 -3.390 -17.950 1.00 92.75 216 PHE A CA 1
ATOM 1667 C C . PHE A 1 216 ? -4.609 -3.240 -16.540 1.00 92.75 216 PHE A C 1
ATOM 1669 O O . PHE A 1 216 ? -4.507 -2.123 -16.037 1.00 92.75 216 PHE A O 1
ATOM 1676 N N . THR A 1 217 ? -4.169 -4.340 -15.917 1.00 93.62 217 THR A N 1
ATOM 1677 C CA . THR A 1 217 ? -3.541 -4.312 -14.589 1.00 93.62 217 THR A CA 1
ATOM 1678 C C . THR A 1 217 ? -2.277 -3.455 -14.580 1.00 93.62 217 THR A C 1
ATOM 1680 O O . THR A 1 217 ? -2.087 -2.682 -13.644 1.00 93.62 217 THR A O 1
ATOM 1683 N N . ARG A 1 218 ? -1.424 -3.555 -15.609 1.00 94.50 218 ARG A N 1
ATOM 1684 C CA . ARG A 1 218 ? -0.200 -2.749 -15.719 1.00 94.50 218 ARG A CA 1
ATOM 1685 C C . ARG A 1 218 ? -0.516 -1.256 -15.749 1.00 94.50 218 ARG A C 1
ATOM 1687 O O . ARG A 1 218 ? 0.035 -0.510 -14.944 1.00 94.50 218 ARG A O 1
ATOM 1694 N N . GLU A 1 219 ? -1.391 -0.826 -16.655 1.00 91.81 219 GLU A N 1
ATOM 1695 C CA . GLU A 1 219 ? -1.728 0.595 -16.801 1.00 91.81 219 GLU A CA 1
ATOM 1696 C C . GLU A 1 219 ? -2.423 1.134 -15.544 1.00 91.81 219 GLU A C 1
ATOM 1698 O O . GLU A 1 219 ? -2.045 2.189 -15.031 1.00 91.81 219 GLU A O 1
ATOM 1703 N N . ALA A 1 220 ? -3.373 0.374 -14.985 1.00 92.50 220 ALA A N 1
ATOM 1704 C CA . ALA A 1 220 ? -4.056 0.737 -13.746 1.00 92.50 220 ALA A CA 1
ATOM 1705 C C . ALA A 1 220 ? -3.075 0.865 -12.572 1.00 92.50 220 ALA A C 1
ATOM 1707 O O . ALA A 1 220 ? -3.144 1.830 -11.814 1.00 92.50 220 ALA A O 1
ATOM 1708 N N . TYR A 1 221 ? -2.124 -0.066 -12.445 1.00 94.38 221 TYR A N 1
ATOM 1709 C CA . TYR A 1 221 ? -1.088 -0.009 -11.417 1.00 94.38 221 TYR A CA 1
ATOM 1710 C C . TYR A 1 221 ? -0.206 1.234 -11.568 1.00 94.38 221 TYR A C 1
ATOM 1712 O O . TYR A 1 221 ? 0.008 1.949 -10.590 1.00 94.38 221 TYR A O 1
ATOM 1720 N N . MET A 1 222 ? 0.282 1.530 -12.777 1.00 93.94 222 MET A N 1
ATOM 1721 C CA . MET A 1 222 ? 1.138 2.698 -13.013 1.00 93.94 222 MET A CA 1
ATOM 1722 C C . MET A 1 222 ? 0.397 4.009 -12.725 1.00 93.94 222 MET A C 1
ATOM 1724 O O . MET A 1 222 ? 0.947 4.897 -12.070 1.00 93.94 222 MET A O 1
ATOM 1728 N N . GLN A 1 223 ? -0.870 4.108 -13.136 1.00 92.88 223 GLN A N 1
ATOM 1729 C CA . GLN A 1 223 ? -1.718 5.259 -12.835 1.00 92.88 223 GLN A CA 1
ATOM 1730 C C . GLN A 1 223 ? -1.965 5.407 -11.328 1.00 92.88 223 GLN A C 1
ATOM 1732 O O . GLN A 1 223 ? -1.823 6.502 -10.784 1.00 92.88 223 GLN A O 1
ATOM 1737 N N . TRP A 1 224 ? -2.300 4.312 -10.644 1.00 92.81 224 TRP A N 1
ATOM 1738 C CA . TRP A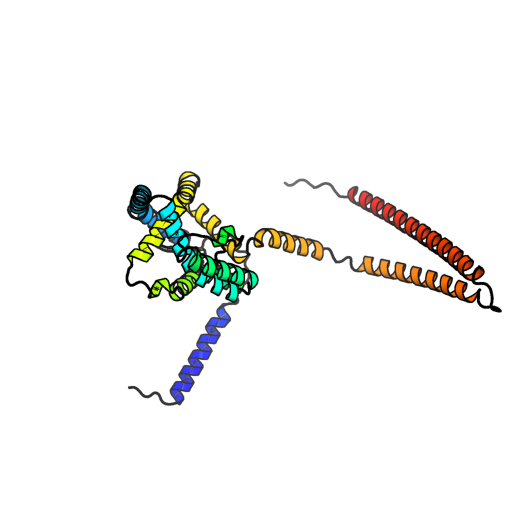 1 224 ? -2.530 4.301 -9.201 1.00 92.81 224 TRP A CA 1
ATOM 1739 C C . TRP A 1 224 ? -1.273 4.694 -8.417 1.00 92.81 224 TRP A C 1
ATOM 1741 O O . TRP A 1 224 ? -1.346 5.536 -7.526 1.00 92.81 224 TRP A O 1
ATOM 1751 N N . ARG A 1 225 ? -0.092 4.183 -8.790 1.00 94.56 225 ARG A N 1
ATOM 1752 C CA . ARG A 1 225 ? 1.180 4.582 -8.164 1.00 94.56 225 ARG A CA 1
ATOM 1753 C C . ARG A 1 225 ? 1.480 6.063 -8.349 1.00 94.56 225 ARG A C 1
ATOM 1755 O O . ARG A 1 225 ? 1.888 6.715 -7.392 1.00 94.56 225 ARG A O 1
ATOM 1762 N N . GLN A 1 226 ? 1.256 6.600 -9.546 1.00 92.44 226 GLN A N 1
ATOM 1763 C CA . GLN A 1 226 ? 1.449 8.027 -9.793 1.00 92.44 226 GLN A CA 1
ATOM 1764 C C . GLN A 1 226 ? 0.451 8.878 -8.997 1.00 92.44 226 GLN A C 1
ATOM 1766 O O . GLN A 1 226 ? 0.811 9.934 -8.473 1.00 92.44 226 GLN A O 1
ATOM 1771 N N . HIS A 1 227 ? -0.794 8.413 -8.871 1.00 92.94 227 HIS A N 1
ATOM 1772 C CA . HIS A 1 227 ? -1.805 9.059 -8.041 1.00 92.94 227 HIS A CA 1
ATOM 1773 C C . HIS A 1 227 ? -1.366 9.119 -6.574 1.00 92.94 227 HIS A C 1
ATOM 1775 O O . HIS A 1 227 ? -1.409 10.194 -5.988 1.00 92.94 227 HIS A O 1
ATOM 1781 N N . LEU A 1 228 ? -0.878 8.008 -6.020 1.00 94.06 228 LEU A N 1
ATOM 1782 C CA . LEU A 1 228 ? -0.381 7.934 -4.647 1.00 94.06 228 LEU A CA 1
ATOM 1783 C C . LEU A 1 228 ? 0.804 8.880 -4.394 1.00 94.06 228 LEU A C 1
ATOM 1785 O O . LEU A 1 228 ? 0.756 9.702 -3.489 1.00 94.06 228 LEU A O 1
ATOM 1789 N N . ILE A 1 229 ? 1.822 8.859 -5.261 1.00 93.75 229 ILE A N 1
ATOM 1790 C CA . ILE A 1 229 ? 3.011 9.722 -5.119 1.00 93.75 229 ILE A CA 1
ATOM 1791 C C . ILE A 1 229 ? 2.646 11.214 -5.161 1.00 93.75 229 ILE A C 1
ATOM 1793 O O . ILE A 1 229 ? 3.291 12.034 -4.508 1.00 93.75 229 ILE A O 1
ATOM 1797 N N . THR A 1 230 ? 1.631 11.580 -5.947 1.00 91.56 230 THR A N 1
ATOM 1798 C CA . THR A 1 230 ? 1.231 12.980 -6.148 1.00 91.56 230 THR A CA 1
ATOM 1799 C C . THR A 1 230 ? 0.061 13.422 -5.273 1.00 91.56 230 THR A C 1
ATOM 1801 O O . THR A 1 230 ? -0.419 14.544 -5.444 1.00 91.56 230 THR A O 1
ATOM 1804 N N . ASP A 1 231 ? -0.437 12.575 -4.367 1.00 89.50 231 ASP A N 1
ATOM 1805 C CA . ASP A 1 231 ? -1.678 12.806 -3.609 1.00 89.50 231 ASP A CA 1
ATOM 1806 C C . ASP A 1 231 ? -2.871 13.170 -4.517 1.00 89.50 231 ASP A C 1
ATOM 1808 O O . ASP A 1 231 ? -3.706 14.017 -4.192 1.00 89.50 231 ASP A O 1
ATOM 1812 N N . GLY A 1 232 ? -2.898 12.606 -5.726 1.00 82.56 232 GLY A N 1
ATOM 1813 C CA . GLY A 1 232 ? -3.885 12.901 -6.761 1.00 82.56 232 GLY A CA 1
ATOM 1814 C C . GLY A 1 232 ? -3.745 14.255 -7.457 1.00 82.56 232 GLY A C 1
ATOM 1815 O O . GLY A 1 232 ? -4.571 14.575 -8.311 1.00 82.56 232 GLY A O 1
ATOM 1816 N N . LYS A 1 233 ? -2.699 15.035 -7.166 1.00 77.00 233 LYS A N 1
ATOM 1817 C CA . LYS A 1 233 ? -2.451 16.340 -7.805 1.00 77.00 233 LYS A CA 1
ATOM 1818 C C . LYS A 1 233 ? -1.863 16.212 -9.214 1.00 77.00 233 LYS A C 1
ATOM 1820 O O . LYS A 1 233 ? -1.990 17.139 -10.005 1.00 77.00 233 LYS A O 1
ATOM 1825 N N . GLY A 1 234 ? -1.268 15.065 -9.556 1.00 55.84 234 GLY A N 1
ATOM 1826 C CA . GLY A 1 234 ? -0.454 14.894 -10.766 1.00 55.84 234 GLY A CA 1
ATOM 1827 C C . GLY A 1 234 ? -1.180 15.068 -12.104 1.00 55.84 234 GLY A C 1
ATOM 1828 O O . GLY A 1 234 ? -0.558 15.519 -13.056 1.00 55.84 234 GLY A O 1
ATOM 1829 N N . ALA A 1 235 ? -2.479 14.764 -12.199 1.00 54.19 235 ALA A N 1
ATOM 1830 C CA . ALA A 1 235 ? -3.215 14.933 -13.459 1.00 54.19 235 ALA A CA 1
ATOM 1831 C C . ALA A 1 235 ? -3.623 16.393 -13.723 1.00 54.19 235 ALA A C 1
ATOM 1833 O O . ALA A 1 235 ? -3.645 16.818 -14.871 1.00 54.19 235 ALA A O 1
ATOM 1834 N N . ALA A 1 236 ? -3.933 17.155 -12.669 1.00 50.28 236 ALA A N 1
ATOM 1835 C CA . ALA A 1 236 ? -4.339 18.556 -12.781 1.00 50.28 236 ALA A CA 1
ATOM 1836 C C . ALA A 1 236 ? -3.133 19.505 -12.813 1.00 50.28 236 ALA A C 1
ATOM 1838 O O . ALA A 1 236 ? -3.155 20.491 -13.540 1.00 50.28 236 ALA A O 1
ATOM 1839 N N . GLN A 1 237 ? -2.075 19.192 -12.057 1.00 50.12 237 GLN A N 1
ATOM 1840 C CA . GLN A 1 237 ? -0.862 20.004 -12.006 1.00 50.12 237 GLN A CA 1
ATOM 1841 C C . GLN A 1 237 ? -0.065 19.898 -13.307 1.00 50.12 237 GLN A C 1
ATOM 1843 O O . GLN A 1 237 ? 0.322 20.924 -13.828 1.00 50.12 237 GLN A O 1
ATOM 1848 N N . ALA A 1 238 ? 0.084 18.705 -13.902 1.00 55.59 238 ALA A N 1
ATOM 1849 C CA . ALA A 1 238 ? 0.771 18.572 -15.192 1.00 55.59 238 ALA A CA 1
ATOM 1850 C C . ALA A 1 238 ? 0.064 19.358 -16.307 1.00 55.59 238 ALA A C 1
ATOM 1852 O O . ALA A 1 238 ? 0.728 20.021 -17.088 1.00 55.59 238 ALA A O 1
ATOM 1853 N N . SER A 1 239 ? -1.277 19.358 -16.338 1.00 57.38 239 SER A N 1
ATOM 1854 C CA . SER A 1 239 ? -2.022 20.206 -17.276 1.00 57.38 239 SER A CA 1
ATOM 1855 C C . SER A 1 239 ? -1.901 21.694 -16.963 1.00 57.38 239 SER A C 1
ATOM 1857 O O . SER A 1 239 ? -2.010 22.502 -17.871 1.00 57.38 239 SER A O 1
ATOM 1859 N N . PHE A 1 240 ? -1.720 22.065 -15.692 1.00 55.62 240 PHE A N 1
ATOM 1860 C CA . PHE A 1 240 ? -1.586 23.461 -15.292 1.00 55.62 240 PHE A CA 1
ATOM 1861 C C . PHE A 1 240 ? -0.180 23.982 -15.572 1.00 55.62 240 PHE A C 1
ATOM 1863 O O . PHE A 1 240 ? -0.082 25.060 -16.120 1.00 55.62 240 PHE A O 1
ATOM 1870 N N . ASP A 1 241 ? 0.862 23.201 -15.288 1.00 57.31 241 ASP A N 1
ATOM 1871 C CA . ASP A 1 241 ? 2.263 23.520 -15.572 1.00 57.31 241 ASP A CA 1
ATOM 1872 C C . ASP A 1 241 ? 2.516 23.551 -17.096 1.00 57.31 241 ASP A C 1
ATOM 1874 O O . ASP A 1 241 ? 3.231 24.410 -17.588 1.00 57.31 241 ASP A O 1
ATOM 1878 N N . GLU A 1 242 ? 1.879 22.662 -17.871 1.00 62.81 242 GLU A N 1
ATOM 1879 C CA . GLU A 1 242 ? 1.961 22.661 -19.343 1.00 62.81 242 GLU A CA 1
ATOM 1880 C C . GLU A 1 242 ? 1.184 23.844 -19.955 1.00 62.81 242 GLU A C 1
ATOM 1882 O O . GLU A 1 242 ? 1.656 24.457 -20.909 1.00 62.81 242 GLU A O 1
ATOM 1887 N N . LEU A 1 243 ? 0.043 24.229 -19.363 1.00 62.19 243 LEU A N 1
ATOM 1888 C CA . LEU A 1 243 ? -0.656 25.478 -19.697 1.00 62.19 243 LEU A CA 1
ATOM 1889 C C . LEU A 1 243 ? 0.128 26.716 -19.248 1.00 62.19 243 LEU A C 1
ATOM 1891 O O . LEU A 1 243 ? 0.088 27.734 -19.923 1.00 62.19 243 LEU A O 1
ATOM 1895 N N . GLU A 1 244 ? 0.813 26.647 -18.112 1.00 64.69 244 GLU A N 1
ATOM 1896 C CA . GLU A 1 244 ? 1.639 27.709 -17.549 1.00 64.69 244 GLU A CA 1
ATOM 1897 C C . GLU A 1 244 ? 2.843 27.963 -18.460 1.00 64.69 244 GLU A C 1
ATOM 1899 O O . GLU A 1 244 ? 3.050 29.093 -18.886 1.00 64.69 244 GLU A O 1
ATOM 1904 N N . ASP A 1 245 ? 3.552 26.913 -18.871 1.00 67.25 245 ASP A N 1
ATOM 1905 C CA . ASP A 1 245 ? 4.642 26.990 -19.843 1.00 67.25 245 ASP A CA 1
ATOM 1906 C C . ASP A 1 245 ? 4.158 27.468 -21.226 1.00 67.25 245 ASP A C 1
ATOM 1908 O O . ASP A 1 245 ? 4.884 28.192 -21.903 1.00 67.25 245 ASP A O 1
ATOM 1912 N N . GLU A 1 246 ? 2.942 27.110 -21.658 1.00 65.12 246 GLU A N 1
ATOM 1913 C CA . GLU A 1 246 ? 2.350 27.596 -22.916 1.00 65.12 246 GLU A CA 1
ATOM 1914 C C . GLU A 1 246 ? 1.941 29.079 -22.832 1.00 65.12 246 GLU A C 1
ATOM 1916 O O . GLU A 1 246 ? 2.153 29.828 -23.783 1.00 65.12 246 GLU A O 1
ATOM 1921 N N . ILE A 1 247 ? 1.428 29.529 -21.681 1.00 61.59 247 ILE A N 1
ATOM 1922 C CA . ILE A 1 247 ? 1.098 30.937 -21.404 1.00 61.59 247 ILE A CA 1
ATOM 1923 C C . ILE A 1 247 ? 2.374 31.784 -21.276 1.00 61.59 247 ILE A C 1
ATOM 1925 O O . ILE A 1 247 ? 2.437 32.884 -21.820 1.00 61.59 247 ILE A O 1
ATOM 1929 N N . PHE A 1 248 ? 3.407 31.277 -20.600 1.00 56.09 248 PHE A N 1
ATOM 1930 C CA . PHE A 1 248 ? 4.667 31.990 -20.378 1.00 56.09 248 PHE A CA 1
ATOM 1931 C C . PHE A 1 248 ? 5.655 31.883 -21.546 1.00 56.09 248 PHE A C 1
ATOM 1933 O O . PHE A 1 248 ? 6.583 32.684 -21.638 1.00 56.09 248 PHE A O 1
ATOM 1940 N N . ALA A 1 249 ? 5.457 30.951 -22.482 1.00 58.38 249 ALA A N 1
ATOM 1941 C CA . ALA A 1 249 ? 6.188 30.941 -23.748 1.00 58.38 249 ALA A CA 1
ATOM 1942 C C . ALA A 1 249 ? 5.768 32.088 -24.690 1.00 58.38 249 ALA A C 1
ATOM 1944 O O . ALA A 1 249 ? 6.546 32.436 -25.581 1.00 58.38 249 ALA A O 1
ATOM 1945 N N . ASP A 1 250 ? 4.580 32.673 -24.489 1.00 53.44 250 ASP A N 1
ATOM 1946 C CA . ASP A 1 250 ? 4.059 33.808 -25.270 1.00 53.44 250 ASP A CA 1
ATOM 1947 C C . ASP A 1 250 ? 4.381 35.176 -24.630 1.00 53.44 250 ASP A C 1
ATOM 1949 O O . ASP A 1 250 ? 4.189 36.225 -25.242 1.00 53.44 250 ASP A O 1
ATOM 1953 N N . GLU A 1 251 ? 4.961 35.196 -23.423 1.00 53.34 251 GLU A N 1
ATOM 1954 C CA . GLU A 1 251 ? 5.382 36.417 -22.719 1.00 53.34 251 GLU A CA 1
ATOM 1955 C C . GLU A 1 251 ? 6.721 36.947 -23.283 1.00 53.34 251 GLU A C 1
ATOM 1957 O O . GLU A 1 251 ? 7.726 37.117 -22.599 1.00 53.34 251 GLU A O 1
ATOM 1962 N N . SER A 1 252 ? 6.751 37.176 -24.599 1.00 51.44 252 SER A N 1
ATOM 1963 C CA . SER A 1 252 ? 7.741 38.028 -25.272 1.00 51.44 252 SER A CA 1
ATOM 1964 C C . SER A 1 252 ? 7.211 39.445 -25.551 1.00 51.44 252 SER A C 1
ATOM 1966 O O . SER A 1 252 ? 7.920 40.263 -26.140 1.00 51.44 252 SER A O 1
ATOM 1968 N N . ASP A 1 253 ? 6.017 39.765 -25.038 1.00 51.50 253 ASP A N 1
ATOM 1969 C CA . ASP A 1 253 ? 5.366 41.082 -25.108 1.00 51.50 253 ASP A CA 1
ATOM 1970 C C . ASP A 1 253 ? 5.626 41.982 -23.880 1.00 51.50 253 ASP A C 1
ATOM 1972 O O . ASP A 1 253 ? 4.929 42.974 -23.646 1.00 51.50 253 ASP A O 1
ATOM 1976 N N . ASP A 1 254 ? 6.730 41.742 -23.161 1.00 53.56 254 ASP A N 1
ATOM 1977 C CA . ASP A 1 254 ? 7.300 42.670 -22.166 1.00 53.56 254 ASP A CA 1
ATOM 1978 C C . ASP A 1 254 ? 7.566 44.078 -22.741 1.00 53.56 254 ASP A C 1
ATOM 1980 O O . ASP A 1 254 ? 7.796 45.032 -22.003 1.00 53.56 254 ASP A O 1
ATOM 1984 N N . LEU A 1 255 ? 7.542 44.241 -24.068 1.00 54.28 255 LEU A N 1
ATOM 1985 C CA . LEU A 1 255 ? 7.749 45.521 -24.743 1.00 54.28 255 LEU A CA 1
ATOM 1986 C C . LEU A 1 255 ? 6.501 46.425 -24.761 1.00 54.28 255 LEU A C 1
ATOM 1988 O O . LEU A 1 255 ? 6.664 47.645 -24.849 1.00 54.28 255 LEU A O 1
ATOM 1992 N N . GLU A 1 256 ? 5.279 45.886 -24.652 1.00 56.81 256 GLU A N 1
ATOM 1993 C CA . GLU A 1 256 ? 4.050 46.705 -24.659 1.00 56.81 256 GLU A CA 1
ATOM 1994 C C . GLU A 1 256 ? 3.646 47.206 -23.263 1.00 56.81 256 GLU A C 1
ATOM 1996 O O . GLU A 1 256 ? 3.198 48.350 -23.127 1.00 56.81 256 GLU A O 1
ATOM 2001 N N . LEU A 1 257 ? 3.844 46.399 -22.215 1.00 51.75 257 LEU A N 1
ATOM 2002 C CA . LEU A 1 257 ? 3.541 46.782 -20.826 1.00 51.75 257 LEU A CA 1
ATOM 2003 C C . LEU A 1 257 ? 4.436 47.928 -20.342 1.00 51.75 257 LEU A C 1
ATOM 2005 O O . LEU A 1 257 ? 3.957 48.905 -19.768 1.00 51.75 257 LEU A O 1
ATOM 2009 N N . ASP A 1 258 ? 5.716 47.866 -20.690 1.00 55.22 258 ASP A N 1
ATOM 2010 C CA . ASP A 1 258 ? 6.720 48.885 -20.392 1.00 55.22 258 ASP A CA 1
ATOM 2011 C C . ASP A 1 258 ? 6.426 50.220 -21.108 1.00 55.22 258 ASP A C 1
ATOM 2013 O O . ASP A 1 258 ? 6.775 51.307 -20.635 1.00 55.22 258 ASP A O 1
ATOM 2017 N N . ALA A 1 259 ? 5.821 50.167 -22.299 1.00 60.34 259 ALA A N 1
ATOM 2018 C CA . ALA A 1 259 ? 5.422 51.355 -23.052 1.00 60.34 259 ALA A CA 1
ATOM 2019 C C . ALA A 1 259 ? 4.185 52.021 -22.429 1.00 60.34 259 ALA A C 1
ATOM 2021 O O . ALA A 1 259 ? 4.175 53.240 -22.246 1.00 60.34 259 ALA A O 1
ATOM 2022 N N . LEU A 1 260 ? 3.194 51.220 -22.026 1.00 54.06 260 LEU A N 1
ATOM 2023 C CA . LEU A 1 260 ? 1.995 51.692 -21.332 1.00 54.06 260 LEU A CA 1
ATOM 2024 C C . LEU A 1 260 ? 2.302 52.257 -19.942 1.00 54.06 260 LEU A C 1
ATOM 2026 O O . LEU A 1 260 ? 1.733 53.277 -19.562 1.00 54.06 260 LEU A O 1
ATOM 2030 N N . GLU A 1 261 ? 3.223 51.650 -19.193 1.00 60.59 261 GLU A N 1
ATOM 2031 C CA . GLU A 1 261 ? 3.611 52.138 -17.865 1.00 60.59 261 GLU A CA 1
ATOM 2032 C C . GLU A 1 261 ? 4.360 53.481 -17.948 1.00 60.59 261 GLU A C 1
ATOM 2034 O O . GLU A 1 261 ? 4.194 54.351 -17.090 1.00 60.59 261 GLU A O 1
ATOM 2039 N N . ARG A 1 262 ? 5.125 53.711 -19.026 1.00 67.12 262 ARG A N 1
ATOM 2040 C CA . ARG A 1 262 ? 5.739 55.021 -19.307 1.00 67.12 262 ARG A CA 1
ATOM 2041 C C . ARG A 1 262 ? 4.706 56.080 -19.674 1.00 67.12 262 ARG A C 1
ATOM 2043 O O . ARG A 1 262 ? 4.823 57.209 -19.205 1.00 67.12 262 ARG A O 1
ATOM 2050 N N . GLU A 1 263 ? 3.713 55.734 -20.488 1.00 63.16 263 GLU A N 1
ATOM 2051 C CA . GLU A 1 263 ? 2.650 56.662 -20.891 1.00 63.16 263 GLU A CA 1
ATOM 2052 C C . GLU A 1 263 ? 1.742 57.019 -19.699 1.00 63.16 263 GLU A C 1
ATOM 2054 O O . GLU A 1 263 ? 1.415 58.189 -19.487 1.00 63.16 263 GLU A O 1
ATOM 2059 N N . LEU A 1 264 ? 1.444 56.038 -18.837 1.00 62.94 264 LEU A N 1
ATOM 2060 C CA . LEU A 1 264 ? 0.716 56.243 -17.588 1.00 62.94 264 LEU A CA 1
ATOM 2061 C C . LEU A 1 264 ? 1.503 57.134 -16.618 1.00 62.94 264 LEU A C 1
ATOM 2063 O O . LEU A 1 264 ? 0.961 58.127 -16.138 1.00 62.94 264 LEU A O 1
ATOM 2067 N N . ASN A 1 265 ? 2.784 56.848 -16.369 1.00 64.75 265 ASN A N 1
ATOM 2068 C CA . ASN A 1 265 ? 3.598 57.662 -15.461 1.00 64.75 265 ASN A CA 1
ATOM 2069 C C . ASN A 1 265 ? 3.791 59.099 -15.968 1.00 64.75 265 ASN A C 1
ATOM 2071 O O . ASN A 1 265 ? 3.737 60.027 -15.166 1.00 64.75 265 ASN A O 1
ATOM 2075 N N . ALA A 1 266 ? 3.925 59.303 -17.283 1.00 67.81 266 ALA A N 1
ATOM 2076 C CA . ALA A 1 266 ? 3.979 60.645 -17.865 1.00 67.81 266 ALA A CA 1
ATOM 2077 C C . ALA A 1 266 ? 2.674 61.429 -17.627 1.00 67.81 266 ALA A C 1
ATOM 2079 O O . ALA A 1 266 ? 2.715 62.601 -17.257 1.00 67.81 266 ALA A O 1
ATOM 2080 N N . SER A 1 267 ? 1.516 60.774 -17.774 1.00 51.59 267 SER A N 1
ATOM 2081 C CA . SER A 1 267 ? 0.214 61.402 -17.507 1.00 51.59 267 SER A CA 1
ATOM 2082 C C . SER A 1 267 ? -0.022 61.694 -16.016 1.00 51.59 267 SER A C 1
ATOM 2084 O O . SER A 1 267 ? -0.600 62.723 -15.669 1.00 51.59 267 SER A O 1
ATOM 2086 N N . VAL A 1 268 ? 0.477 60.837 -15.117 1.00 60.34 268 VAL A N 1
ATOM 2087 C CA . VAL A 1 268 ? 0.422 61.057 -13.661 1.00 60.34 268 VAL A CA 1
ATOM 2088 C C . VAL A 1 268 ? 1.269 62.263 -13.256 1.00 60.34 268 VAL A C 1
ATOM 2090 O O . VAL A 1 268 ? 0.837 63.052 -12.416 1.00 60.34 268 VAL A O 1
ATOM 2093 N N . GLU A 1 269 ? 2.438 62.441 -13.870 1.00 64.50 269 GLU A N 1
ATOM 2094 C CA . GLU A 1 269 ? 3.342 63.554 -13.574 1.00 64.50 269 GLU A CA 1
ATOM 2095 C C . GLU A 1 269 ? 2.755 64.903 -14.040 1.00 64.50 269 GLU A C 1
ATOM 2097 O O . GLU A 1 269 ? 2.810 65.886 -13.299 1.00 64.50 269 GLU A O 1
ATOM 2102 N N . GLU A 1 270 ? 2.070 64.931 -15.192 1.00 58.97 270 GLU A N 1
ATOM 2103 C CA . GLU A 1 270 ? 1.332 66.108 -15.684 1.00 58.97 270 GLU A CA 1
ATOM 2104 C C . GLU A 1 270 ? 0.158 66.488 -14.759 1.00 58.97 270 GLU A C 1
ATOM 2106 O O . GLU A 1 270 ? -0.043 67.663 -14.432 1.00 58.97 270 GLU A O 1
ATOM 2111 N N . VAL A 1 271 ? -0.586 65.495 -14.258 1.00 54.34 271 VAL A N 1
ATOM 2112 C CA . VAL A 1 271 ? -1.669 65.714 -13.283 1.00 54.34 271 VAL A CA 1
ATOM 2113 C C . VAL A 1 271 ? -1.116 66.182 -11.934 1.00 54.34 271 VAL A C 1
ATOM 2115 O O . VAL A 1 271 ? -1.691 67.079 -11.314 1.00 54.34 271 VAL A O 1
ATOM 2118 N N . GLN A 1 272 ? 0.016 65.636 -11.479 1.00 53.84 272 GLN A N 1
ATOM 2119 C CA . GLN A 1 272 ? 0.676 66.086 -10.252 1.00 53.84 272 GLN A CA 1
ATOM 2120 C C . GLN A 1 272 ? 1.151 67.534 -10.354 1.00 53.84 272 GLN A C 1
ATOM 2122 O O . GLN A 1 272 ? 0.988 68.280 -9.390 1.00 53.84 272 GLN A O 1
ATOM 2127 N N . GLU A 1 273 ? 1.691 67.955 -11.498 1.00 57.59 273 GLU A N 1
ATOM 2128 C CA . GLU A 1 273 ? 2.131 69.337 -11.703 1.00 57.59 273 GLU A CA 1
ATOM 2129 C C . GLU A 1 273 ? 0.941 70.316 -11.727 1.00 57.59 273 GLU A C 1
ATOM 2131 O O . GLU A 1 273 ? 0.999 71.388 -11.115 1.00 57.59 273 GLU A O 1
ATOM 2136 N N . LEU A 1 274 ? -0.187 69.919 -12.329 1.00 52.12 274 LEU A N 1
ATOM 2137 C CA . LEU A 1 274 ? -1.441 70.682 -12.296 1.00 52.12 274 LEU A CA 1
ATOM 2138 C C . LEU A 1 274 ? -2.002 70.833 -10.873 1.00 52.12 274 LEU A C 1
ATOM 2140 O O . LEU A 1 274 ? -2.365 71.947 -10.476 1.00 52.12 274 LEU A O 1
ATOM 2144 N N . VAL A 1 275 ? -2.013 69.755 -10.082 1.00 52.62 275 VAL A N 1
ATOM 2145 C CA . VAL A 1 275 ? -2.438 69.768 -8.670 1.00 52.62 275 VAL A CA 1
ATOM 2146 C C . VAL A 1 275 ? -1.512 70.652 -7.828 1.00 52.62 275 VAL A C 1
ATOM 2148 O O . VAL A 1 275 ? -1.994 71.527 -7.109 1.00 52.62 275 VAL A O 1
ATOM 2151 N N . PHE A 1 276 ? -0.190 70.525 -7.988 1.00 46.41 276 PHE A N 1
ATOM 2152 C CA . PHE A 1 276 ? 0.784 71.354 -7.265 1.00 46.41 276 PHE A CA 1
ATOM 2153 C C . PHE A 1 276 ? 0.708 72.839 -7.652 1.00 46.41 276 PHE A C 1
ATOM 2155 O O . PHE A 1 276 ? 0.979 73.716 -6.829 1.00 46.41 276 PHE A O 1
ATOM 2162 N N . SER A 1 277 ? 0.342 73.151 -8.900 1.00 47.47 277 SER A N 1
ATOM 2163 C CA . SER A 1 277 ? 0.142 74.536 -9.347 1.00 47.47 277 SER A CA 1
ATOM 2164 C C . SER A 1 277 ? -1.137 75.159 -8.774 1.00 47.47 277 SER A C 1
ATOM 2166 O O . SER A 1 277 ? -1.151 76.353 -8.469 1.00 47.47 277 SER A O 1
ATOM 2168 N N . THR A 1 278 ? -2.170 74.338 -8.556 1.00 49.59 278 THR A N 1
ATOM 2169 C CA . THR A 1 278 ? -3.447 74.738 -7.949 1.00 49.59 278 THR A CA 1
ATOM 2170 C C . THR A 1 278 ? -3.273 75.009 -6.456 1.00 49.59 278 THR A C 1
ATOM 2172 O O . THR A 1 278 ? -3.692 76.057 -5.972 1.00 49.59 278 THR A O 1
ATOM 2175 N N . GLU A 1 279 ? -2.536 74.150 -5.748 1.00 49.25 279 GLU A N 1
ATOM 2176 C CA . GLU A 1 279 ? -2.219 74.317 -4.321 1.00 49.25 279 GLU A CA 1
ATOM 2177 C C . GLU A 1 279 ? -1.373 75.579 -4.053 1.00 49.25 279 GLU A C 1
ATOM 2179 O O . GLU A 1 279 ? -1.466 76.215 -3.004 1.00 49.25 279 GLU A O 1
ATOM 2184 N N . ARG A 1 280 ? -0.578 76.012 -5.041 1.00 40.44 280 ARG A N 1
ATOM 2185 C CA . ARG A 1 280 ? 0.253 77.220 -4.948 1.00 40.44 280 ARG A CA 1
ATOM 2186 C C . ARG A 1 280 ? -0.493 78.519 -5.284 1.00 40.44 280 ARG A C 1
ATOM 2188 O O . ARG A 1 280 ? 0.019 79.596 -4.976 1.00 40.44 280 ARG A O 1
ATOM 2195 N N . ALA A 1 281 ? -1.674 78.440 -5.899 1.00 44.09 281 ALA A N 1
ATOM 2196 C CA . ALA A 1 281 ? -2.506 79.601 -6.218 1.00 44.09 281 ALA A CA 1
ATOM 2197 C C . ALA A 1 281 ? -3.407 80.046 -5.047 1.00 44.09 281 ALA A C 1
ATOM 2199 O O . ALA A 1 281 ? -3.942 81.151 -5.094 1.00 44.09 281 ALA A O 1
ATOM 2200 N N . GLU A 1 282 ? -3.512 79.245 -3.983 1.00 49.84 282 GLU A N 1
ATOM 2201 C CA . GLU A 1 282 ? -4.375 79.505 -2.820 1.00 49.84 282 GLU A CA 1
ATOM 2202 C C . GLU A 1 282 ? -3.589 79.808 -1.530 1.00 49.84 282 GLU A C 1
ATOM 2204 O O . GLU A 1 282 ? -4.052 79.582 -0.418 1.00 49.84 282 GLU A O 1
ATOM 2209 N N . PHE A 1 283 ? -2.378 80.360 -1.651 1.00 44.09 283 PHE A N 1
ATOM 2210 C CA . PHE A 1 283 ? -1.615 80.809 -0.483 1.00 44.09 283 PHE A CA 1
ATOM 2211 C C . PHE A 1 283 ? -1.280 82.299 -0.556 1.00 44.09 283 PHE A C 1
ATOM 2213 O O . PHE A 1 283 ? -0.127 82.682 -0.760 1.00 44.09 283 PHE A O 1
ATOM 2220 N N . VAL A 1 284 ? -2.302 83.145 -0.377 1.00 38.53 284 VAL A N 1
ATOM 2221 C CA . VAL A 1 284 ? -2.142 84.555 0.013 1.00 38.53 284 VAL A CA 1
ATOM 2222 C C . VAL A 1 284 ? -3.260 84.968 0.986 1.00 38.53 284 VAL A C 1
ATOM 2224 O O . VAL A 1 284 ? -4.397 85.164 0.583 1.00 38.53 284 VAL A O 1
ATOM 2227 N N . GLU A 1 285 ? -2.832 85.170 2.235 1.00 39.97 285 GLU A N 1
ATOM 2228 C CA . GLU A 1 285 ? -3.372 86.037 3.301 1.00 39.97 285 GLU A CA 1
ATOM 2229 C C . GLU A 1 285 ? -4.601 85.624 4.144 1.00 39.97 285 GLU A C 1
ATOM 2231 O O . GLU A 1 285 ? -5.749 85.730 3.739 1.00 39.97 285 GLU A O 1
ATOM 2236 N N . ASP A 1 286 ? -4.256 85.352 5.411 1.00 36.59 286 ASP A N 1
ATOM 2237 C CA . ASP A 1 286 ? -4.970 85.558 6.677 1.00 36.59 286 ASP A CA 1
ATOM 2238 C C . ASP A 1 286 ? -6.155 84.664 7.080 1.00 36.59 286 ASP A C 1
ATOM 2240 O O . ASP A 1 286 ? -7.114 84.410 6.365 1.00 36.59 286 ASP A O 1
ATOM 2244 N N . ALA A 1 287 ? -6.034 84.193 8.323 1.00 49.28 287 ALA A N 1
ATOM 2245 C CA . ALA A 1 287 ? -6.898 83.251 9.007 1.00 49.28 287 ALA A CA 1
ATOM 2246 C C . ALA A 1 287 ? -8.234 83.864 9.449 1.00 49.28 287 ALA A C 1
ATOM 2248 O O . ALA A 1 287 ? -8.239 84.940 10.043 1.00 49.28 287 ALA A O 1
ATOM 2249 N N . ASP A 1 288 ? -9.319 83.120 9.215 1.00 45.84 288 ASP A N 1
ATOM 2250 C CA . ASP A 1 288 ? -10.452 82.820 10.118 1.00 45.84 288 ASP A CA 1
ATOM 2251 C C . ASP A 1 288 ? -11.727 82.609 9.280 1.00 45.84 288 ASP A C 1
ATOM 2253 O O . ASP A 1 288 ? -12.532 83.527 9.154 1.00 45.84 288 ASP A O 1
ATOM 2257 N N . ASP A 1 289 ? -11.928 81.410 8.719 1.00 46.34 289 ASP A N 1
ATOM 2258 C CA . ASP A 1 289 ? -13.255 80.775 8.630 1.00 46.34 289 ASP A CA 1
ATOM 2259 C C . ASP A 1 289 ? -13.106 79.324 8.129 1.00 46.34 289 ASP A C 1
ATOM 2261 O O . ASP A 1 289 ? -12.712 79.088 6.987 1.00 46.34 289 ASP A O 1
ATOM 2265 N N . ASP A 1 290 ? -13.463 78.331 8.951 1.00 51.34 290 ASP A N 1
ATOM 2266 C CA . ASP A 1 290 ? -13.457 76.900 8.578 1.00 51.34 290 ASP A CA 1
ATOM 2267 C C . ASP A 1 290 ? -14.423 76.583 7.404 1.00 51.34 290 ASP A C 1
ATOM 2269 O O . ASP A 1 290 ? -14.469 75.459 6.914 1.00 51.34 290 ASP A O 1
ATOM 2273 N N . SER A 1 291 ? -15.203 77.564 6.927 1.00 52.91 291 SER A N 1
ATOM 2274 C CA . SER A 1 291 ? -16.183 77.401 5.845 1.00 52.91 291 SER A CA 1
ATOM 2275 C C . SER A 1 291 ? -15.611 77.545 4.427 1.00 52.91 291 SER A C 1
ATOM 2277 O O . SER A 1 291 ? -16.247 77.096 3.469 1.00 52.91 291 SER A O 1
ATOM 2279 N N . GLU A 1 292 ? -14.428 78.152 4.269 1.00 47.50 292 GLU A N 1
ATOM 2280 C CA . GLU A 1 292 ? -13.828 78.404 2.950 1.00 47.50 292 GLU A CA 1
ATOM 2281 C C . GLU A 1 292 ? -12.934 77.236 2.497 1.00 47.50 292 GLU A C 1
ATOM 2283 O O . GLU A 1 292 ? -13.003 76.838 1.337 1.00 47.50 292 GLU A O 1
ATOM 2288 N N . VAL A 1 293 ? -12.224 76.591 3.432 1.00 50.22 293 VAL A N 1
ATOM 2289 C CA . VAL A 1 293 ? -11.377 75.403 3.183 1.00 50.22 293 VAL A CA 1
ATOM 2290 C C . VAL A 1 293 ? -12.200 74.182 2.760 1.00 50.22 293 VAL A C 1
ATOM 2292 O O . VAL A 1 293 ? -11.825 73.470 1.831 1.00 50.22 293 VAL A O 1
ATOM 2295 N N . ASP A 1 294 ? -13.361 73.958 3.383 1.00 52.09 294 ASP A N 1
ATOM 2296 C CA . ASP A 1 294 ? -14.268 72.876 2.971 1.00 52.09 294 ASP A CA 1
ATOM 2297 C C . ASP A 1 294 ? -14.801 73.109 1.549 1.00 52.09 294 ASP A C 1
ATOM 2299 O O . ASP A 1 294 ? -14.988 72.175 0.771 1.00 52.09 294 ASP A O 1
ATOM 2303 N N . ARG A 1 295 ? -14.987 74.375 1.163 1.00 52.25 295 ARG A N 1
ATOM 2304 C CA . ARG A 1 295 ? -15.507 74.738 -0.156 1.00 52.25 295 ARG A CA 1
ATOM 2305 C C . ARG A 1 295 ? -14.466 74.568 -1.262 1.00 52.25 295 ARG A C 1
ATOM 2307 O O . ARG A 1 295 ? -14.835 74.255 -2.395 1.00 52.25 295 ARG A O 1
ATOM 2314 N N . THR A 1 296 ? -13.189 74.777 -0.953 1.00 51.75 296 THR A N 1
ATOM 2315 C CA . THR A 1 296 ? -12.080 74.590 -1.899 1.00 51.75 296 THR A CA 1
ATOM 2316 C C . THR A 1 296 ? -11.727 73.111 -2.041 1.00 51.75 296 THR A C 1
ATOM 2318 O O . THR A 1 296 ? -11.511 72.644 -3.161 1.00 51.75 296 THR A O 1
ATOM 2321 N N . LEU A 1 297 ? -11.814 72.340 -0.952 1.00 53.97 297 LEU A N 1
ATOM 2322 C CA . LEU A 1 297 ? -11.739 70.876 -0.978 1.00 53.97 297 LEU A CA 1
ATOM 2323 C C . LEU A 1 297 ? -12.865 70.247 -1.808 1.00 53.97 297 LEU A C 1
ATOM 2325 O O . LEU A 1 297 ? -12.584 69.388 -2.645 1.00 53.97 297 LEU A O 1
ATOM 2329 N N . ASP A 1 298 ? -14.108 70.716 -1.657 1.00 54.19 298 ASP A N 1
ATOM 2330 C CA . ASP A 1 298 ? -15.240 70.250 -2.470 1.00 54.19 298 ASP A CA 1
ATOM 2331 C C . ASP A 1 298 ? -15.015 70.525 -3.969 1.00 54.19 298 ASP A C 1
ATOM 2333 O O . ASP A 1 298 ? -15.324 69.689 -4.822 1.00 54.19 298 ASP A O 1
ATOM 2337 N N . LEU A 1 299 ? -14.451 71.689 -4.314 1.00 55.56 299 LEU A N 1
ATOM 2338 C CA . LEU A 1 299 ? -14.133 72.040 -5.703 1.00 55.56 299 LEU A CA 1
ATOM 2339 C C . LEU A 1 299 ? -12.996 71.179 -6.274 1.00 55.56 299 LEU A C 1
ATOM 2341 O O . LEU A 1 299 ? -13.090 70.735 -7.420 1.00 55.56 299 LEU A O 1
ATOM 2345 N N . LEU A 1 300 ? -11.965 70.885 -5.477 1.00 52.94 300 LEU A N 1
ATOM 2346 C CA . LEU A 1 300 ? -10.879 69.977 -5.856 1.00 52.94 300 LEU A CA 1
ATOM 2347 C C . LEU A 1 300 ? -11.373 68.541 -6.055 1.00 52.94 300 LEU A C 1
ATOM 2349 O O . LEU A 1 300 ? -10.974 67.887 -7.019 1.00 52.94 300 LEU A O 1
ATOM 2353 N N . GLU A 1 301 ? -12.277 68.056 -5.202 1.00 55.12 301 GLU A N 1
ATOM 2354 C CA . GLU A 1 301 ? -12.868 66.723 -5.347 1.00 55.12 301 GLU A CA 1
ATOM 2355 C C . GLU A 1 301 ? -13.708 66.615 -6.631 1.00 55.12 301 GLU A C 1
ATOM 2357 O O . GLU A 1 301 ? -13.681 65.586 -7.316 1.00 55.12 301 GLU A O 1
ATOM 2362 N N . VAL A 1 302 ? -14.426 67.681 -6.998 1.00 61.97 302 VAL A N 1
ATOM 2363 C CA . VAL A 1 302 ? -15.201 67.738 -8.245 1.00 61.97 302 VAL A CA 1
ATOM 2364 C C . VAL A 1 302 ? -14.289 67.721 -9.475 1.00 61.97 302 VAL A C 1
ATOM 2366 O O . VAL A 1 302 ? -14.555 66.953 -10.404 1.00 61.97 302 VAL A O 1
ATOM 2369 N N . GLU A 1 303 ? -13.207 68.503 -9.492 1.00 57.69 303 GLU A N 1
ATOM 2370 C CA . GLU A 1 303 ? -12.306 68.549 -10.653 1.00 57.69 303 GLU A CA 1
ATOM 2371 C C . GLU A 1 303 ? -11.476 67.256 -10.784 1.00 57.69 303 GLU A C 1
ATOM 2373 O O . GLU A 1 303 ? -11.306 66.749 -11.895 1.00 57.69 303 GLU A O 1
ATOM 2378 N N . LEU A 1 304 ? -11.072 66.634 -9.665 1.00 55.31 304 LEU A N 1
ATOM 2379 C CA . LEU A 1 304 ? -10.434 65.308 -9.653 1.00 55.31 304 LEU A CA 1
ATOM 2380 C C . LEU A 1 304 ? -11.358 64.220 -10.205 1.00 55.31 304 LEU A C 1
ATOM 2382 O O . LEU A 1 304 ? -10.937 63.411 -11.032 1.00 55.31 304 LEU A O 1
ATOM 2386 N N . LYS A 1 305 ? -12.636 64.206 -9.801 1.00 56.69 305 LYS A N 1
ATOM 2387 C CA . LYS A 1 305 ? -13.621 63.254 -10.341 1.00 56.69 305 LYS A CA 1
ATOM 2388 C C . LYS A 1 305 ? -13.844 63.459 -11.833 1.00 56.69 305 LYS A C 1
ATOM 2390 O O . LYS A 1 305 ? -13.960 62.482 -12.573 1.00 56.69 305 LYS A O 1
ATOM 2395 N N . LYS A 1 306 ? -13.891 64.709 -12.288 1.00 63.84 306 LYS A N 1
ATOM 2396 C CA . LYS A 1 306 ? -14.053 65.036 -13.706 1.00 63.84 306 LYS A CA 1
ATOM 2397 C C . LYS A 1 306 ? -12.846 64.577 -14.529 1.00 63.84 306 LYS A C 1
ATOM 2399 O O . LYS A 1 306 ? -13.045 63.878 -15.519 1.00 63.84 306 LYS A O 1
ATOM 2404 N N . SER A 1 307 ? -11.624 64.853 -14.072 1.00 56.12 307 SER A N 1
ATOM 2405 C CA . SER A 1 307 ? -10.393 64.391 -14.730 1.00 56.12 307 SER A CA 1
ATOM 2406 C C . SER A 1 307 ? -10.285 62.860 -14.752 1.00 56.12 307 SER A C 1
ATOM 2408 O O . SER A 1 307 ? -9.995 62.278 -15.796 1.00 56.12 307 SER A O 1
ATOM 2410 N N . ALA A 1 308 ? -10.639 62.181 -13.654 1.00 55.41 308 ALA A N 1
ATOM 2411 C CA . ALA A 1 308 ? -10.687 60.718 -13.610 1.00 55.41 308 ALA A CA 1
ATOM 2412 C C . ALA A 1 308 ? -11.714 60.135 -14.597 1.00 55.41 308 ALA A C 1
ATOM 2414 O O . ALA A 1 308 ? -11.459 59.108 -15.222 1.00 55.41 308 ALA A O 1
ATOM 2415 N N . THR A 1 309 ? -12.858 60.802 -14.774 1.00 61.09 309 THR A N 1
ATOM 2416 C CA . THR A 1 309 ? -13.896 60.378 -15.728 1.00 61.09 309 THR A CA 1
ATOM 2417 C C . THR A 1 309 ? -13.440 60.570 -17.177 1.00 61.09 309 THR A C 1
ATOM 2419 O O . THR A 1 309 ? -13.684 59.708 -18.019 1.00 61.09 309 THR A O 1
ATOM 2422 N N . GLU A 1 310 ? -12.741 61.668 -17.473 1.00 62.19 310 GLU A N 1
ATOM 2423 C CA . GLU A 1 310 ? -12.150 61.916 -18.793 1.00 62.19 310 GLU A CA 1
ATOM 2424 C C . GLU A 1 310 ? -11.041 60.898 -19.114 1.00 62.19 310 GLU A C 1
ATOM 2426 O O . GLU A 1 310 ? -11.020 60.347 -20.216 1.00 62.19 310 GLU A O 1
ATOM 2431 N N . GLY A 1 311 ? -10.192 60.557 -18.137 1.00 53.06 311 GLY A N 1
ATOM 2432 C CA . GLY A 1 311 ? -9.183 59.502 -18.273 1.00 53.06 311 GLY A CA 1
ATOM 2433 C C . GLY A 1 311 ? -9.795 58.121 -18.528 1.00 53.06 311 GLY A C 1
ATOM 2434 O O . GLY A 1 311 ? -9.338 57.390 -19.408 1.00 53.06 311 GLY A O 1
ATOM 2435 N N . LEU A 1 312 ? -10.887 57.784 -17.832 1.00 60.06 312 LEU A N 1
ATOM 2436 C CA . LEU A 1 312 ? -11.604 56.523 -18.046 1.00 60.06 312 LEU A CA 1
ATOM 2437 C C . LEU A 1 312 ? -12.199 56.433 -19.461 1.00 60.06 312 LEU A C 1
ATOM 2439 O O . LEU A 1 312 ? -12.130 55.382 -20.092 1.00 60.06 312 LEU A O 1
ATOM 2443 N N . ALA A 1 313 ? -12.729 57.543 -19.983 1.00 61.81 313 ALA A N 1
ATOM 2444 C CA . ALA A 1 313 ? -13.286 57.600 -21.333 1.00 61.81 313 ALA A CA 1
ATOM 2445 C C . ALA A 1 313 ? -12.214 57.426 -22.426 1.00 61.81 313 ALA A C 1
ATOM 2447 O O . ALA A 1 313 ? -12.485 56.828 -23.470 1.00 61.81 313 ALA A O 1
ATOM 2448 N N . ILE A 1 314 ? -10.989 57.914 -22.195 1.00 61.44 314 ILE A N 1
ATOM 2449 C CA . ILE A 1 314 ? -9.852 57.702 -23.106 1.00 61.44 314 ILE A CA 1
ATOM 2450 C C . ILE A 1 314 ? -9.434 56.225 -23.104 1.00 61.44 314 ILE A C 1
ATOM 2452 O O . ILE A 1 314 ? -9.242 55.642 -24.173 1.00 61.44 314 ILE A O 1
ATOM 2456 N N . LEU A 1 315 ? -9.361 55.600 -21.925 1.00 51.69 315 LEU A N 1
ATOM 2457 C CA . LEU A 1 315 ? -9.029 54.179 -21.794 1.00 51.69 315 LEU A CA 1
ATOM 2458 C C . LEU A 1 315 ? -10.073 53.277 -22.462 1.00 51.69 315 LEU A C 1
ATOM 2460 O O . LEU A 1 315 ? -9.713 52.331 -23.161 1.00 51.69 315 LEU A O 1
ATOM 2464 N N . GLU A 1 316 ? -11.360 53.591 -22.310 1.00 66.62 316 GLU A N 1
ATOM 2465 C CA . GLU A 1 316 ? -12.441 52.825 -22.934 1.00 66.62 316 GLU A CA 1
ATOM 2466 C C . GLU A 1 316 ? -12.413 52.940 -24.467 1.00 66.62 316 GLU A C 1
ATOM 2468 O O . GLU A 1 316 ? -12.576 51.942 -25.173 1.00 66.62 316 GLU A O 1
ATOM 2473 N N . LYS A 1 317 ? -12.104 54.131 -24.998 1.00 65.56 317 LYS A N 1
ATOM 2474 C CA . LYS A 1 317 ? -11.936 54.343 -26.440 1.00 65.56 317 LYS A CA 1
ATOM 2475 C C . LYS A 1 317 ? -10.735 53.573 -27.004 1.00 65.56 317 LYS A C 1
ATOM 2477 O O . LYS A 1 317 ? -10.862 52.932 -28.045 1.00 65.56 317 LYS A O 1
ATOM 2482 N N . ASN A 1 318 ? -9.599 53.587 -26.307 1.00 55.69 318 ASN A N 1
ATOM 2483 C CA . ASN A 1 318 ? -8.407 52.841 -26.724 1.00 55.69 318 ASN A CA 1
ATOM 2484 C C . ASN A 1 318 ? -8.640 51.324 -26.680 1.00 55.69 318 ASN A C 1
ATOM 2486 O O . ASN A 1 318 ? -8.153 50.596 -27.544 1.00 55.69 318 ASN A O 1
ATOM 2490 N N . ASN A 1 319 ? -9.431 50.841 -25.719 1.00 59.97 319 ASN A N 1
ATOM 2491 C CA . ASN A 1 319 ? -9.791 49.428 -25.647 1.00 59.97 319 ASN A CA 1
ATOM 2492 C C . ASN A 1 319 ? -10.698 49.004 -26.821 1.00 59.97 319 ASN A C 1
ATOM 2494 O O . ASN A 1 319 ? -10.489 47.951 -27.419 1.00 59.97 319 ASN A O 1
ATOM 2498 N N . GLN A 1 320 ? -11.644 49.857 -27.233 1.00 64.38 320 GLN A N 1
ATOM 2499 C CA . GLN A 1 320 ? -12.465 49.603 -28.426 1.00 64.38 320 GLN A CA 1
ATOM 2500 C C . GLN A 1 320 ? -11.653 49.599 -29.731 1.00 64.38 320 GLN A C 1
ATOM 2502 O O . GLN A 1 320 ? -11.927 48.790 -30.620 1.00 64.38 320 GLN A O 1
ATOM 2507 N N . GLU A 1 321 ? -10.645 50.466 -29.862 1.00 60.12 321 GLU A N 1
ATOM 2508 C CA . GLU A 1 321 ? -9.746 50.459 -31.027 1.00 60.12 321 GLU A CA 1
ATOM 2509 C C . GLU A 1 321 ? -8.884 49.183 -31.074 1.00 60.12 321 GLU A C 1
ATOM 2511 O O . GLU A 1 321 ? -8.694 48.608 -32.150 1.00 60.12 321 GLU A O 1
ATOM 2516 N N . ARG A 1 322 ? -8.449 48.672 -29.914 1.00 56.91 322 ARG A N 1
ATOM 2517 C CA . ARG A 1 322 ? -7.735 47.388 -29.799 1.00 56.91 322 ARG A CA 1
ATOM 2518 C C . ARG A 1 322 ? -8.602 46.192 -30.192 1.00 56.91 322 ARG A C 1
ATOM 2520 O O . ARG A 1 322 ? -8.142 45.334 -30.945 1.00 56.91 322 ARG A O 1
ATOM 2527 N N . GLU A 1 323 ? -9.864 46.150 -29.766 1.00 62.25 323 GLU A N 1
ATOM 2528 C CA . GLU A 1 323 ? -10.777 45.078 -30.181 1.00 62.25 323 GLU A CA 1
ATOM 2529 C C . GLU A 1 323 ? -11.094 45.121 -31.684 1.00 62.25 323 GLU A C 1
ATOM 2531 O O . GLU A 1 323 ? -11.156 44.071 -32.324 1.00 62.25 323 GLU A O 1
ATOM 2536 N N . MET A 1 324 ? -11.221 46.310 -32.290 1.00 58.03 324 MET A N 1
ATOM 2537 C CA . MET A 1 324 ? -11.420 46.415 -33.742 1.00 58.03 324 MET A CA 1
ATOM 2538 C C . MET A 1 324 ? -10.206 45.947 -34.554 1.00 58.03 324 MET A C 1
ATOM 2540 O O . MET A 1 324 ? -10.390 45.291 -35.581 1.00 58.03 324 MET A O 1
ATOM 2544 N N . ASN A 1 325 ? -8.980 46.221 -34.097 1.00 57.03 325 ASN A N 1
ATOM 2545 C CA . ASN A 1 325 ? -7.770 45.730 -34.767 1.00 57.03 325 ASN A CA 1
ATOM 2546 C C . ASN A 1 325 ? -7.641 44.203 -34.670 1.00 57.03 325 ASN A C 1
ATOM 2548 O O . ASN A 1 325 ? -7.337 43.549 -35.667 1.00 57.03 325 ASN A O 1
ATOM 2552 N N . ARG A 1 326 ? -7.992 43.621 -33.518 1.00 55.66 326 ARG A N 1
ATOM 2553 C CA . ARG A 1 326 ? -7.962 42.169 -33.295 1.00 55.66 326 ARG A CA 1
ATOM 2554 C C . ARG A 1 326 ? -8.974 41.402 -34.162 1.00 55.66 326 ARG A C 1
ATOM 2556 O O . ARG A 1 326 ? -8.717 40.275 -34.578 1.00 55.66 326 ARG A O 1
ATOM 2563 N N . VAL A 1 327 ? -10.121 42.009 -34.480 1.00 57.19 327 VAL A N 1
ATOM 2564 C CA . VAL A 1 327 ? -11.106 41.434 -35.421 1.00 57.19 327 VAL A CA 1
ATOM 2565 C C . VAL A 1 327 ? -10.645 41.560 -36.883 1.00 57.19 327 VAL A C 1
ATOM 2567 O O . VAL A 1 327 ? -10.976 40.700 -37.698 1.00 57.19 327 VAL A O 1
ATOM 2570 N N . GLY A 1 328 ? -9.854 42.585 -37.219 1.00 55.69 328 GLY A N 1
ATOM 2571 C CA . GLY A 1 328 ? -9.250 42.747 -38.547 1.00 55.69 328 GLY A CA 1
ATOM 2572 C C . GLY A 1 328 ? -8.201 41.680 -38.876 1.00 55.69 328 GLY A C 1
ATOM 2573 O O . GLY A 1 328 ? -8.184 41.167 -39.991 1.00 55.69 328 GLY A O 1
ATOM 2574 N N . GLU A 1 329 ? -7.389 41.284 -37.895 1.00 54.66 329 GLU A N 1
ATOM 2575 C CA . GLU A 1 329 ? -6.353 40.249 -38.050 1.00 54.66 329 GLU A CA 1
ATOM 2576 C C . GLU A 1 329 ? -6.926 38.842 -38.281 1.00 54.66 329 GLU A C 1
ATOM 2578 O O . GLU A 1 329 ? -6.382 38.057 -39.057 1.00 54.66 329 GLU A O 1
ATOM 2583 N N . LEU A 1 330 ? -8.088 38.536 -37.693 1.00 52.75 330 LEU A N 1
ATOM 2584 C CA . LEU A 1 330 ? -8.789 37.262 -37.901 1.00 52.75 330 LEU A CA 1
ATOM 2585 C C . LEU A 1 330 ? -9.421 37.130 -39.300 1.00 52.75 330 LEU A C 1
ATOM 2587 O O . LEU A 1 330 ? -9.757 36.020 -39.713 1.00 52.75 330 LEU A O 1
ATOM 2591 N N . ALA A 1 331 ? -9.588 38.234 -40.035 1.00 55.09 331 ALA A N 1
ATOM 2592 C CA . ALA A 1 331 ? -10.152 38.231 -41.385 1.00 55.09 331 ALA A CA 1
ATOM 2593 C C . ALA A 1 331 ? -9.105 38.010 -42.497 1.00 55.09 331 ALA A C 1
ATOM 2595 O O . ALA A 1 331 ? -9.499 37.696 -43.620 1.00 55.09 331 ALA A O 1
ATOM 2596 N N . ASP A 1 332 ? -7.805 38.139 -42.195 1.00 55.34 332 ASP A N 1
ATOM 2597 C CA . ASP A 1 332 ? -6.699 38.035 -43.170 1.00 55.34 332 ASP A CA 1
ATOM 2598 C C . ASP A 1 332 ? -5.897 36.717 -43.045 1.00 55.34 332 ASP A C 1
ATOM 2600 O O . ASP A 1 332 ? -4.874 36.516 -43.703 1.00 55.34 332 ASP A O 1
ATOM 2604 N N . ALA A 1 333 ? -6.369 35.776 -42.218 1.00 47.84 333 ALA A N 1
ATOM 2605 C CA . ALA A 1 333 ? -5.747 34.465 -42.062 1.00 47.84 333 ALA A CA 1
ATOM 2606 C C . ALA A 1 333 ? -5.991 33.578 -43.310 1.00 47.84 333 ALA A C 1
ATOM 2608 O O . ALA A 1 333 ? -7.146 33.338 -43.683 1.00 47.84 333 ALA A O 1
ATOM 2609 N N . PRO A 1 334 ? -4.940 33.054 -43.975 1.00 52.28 334 PRO A N 1
ATOM 2610 C CA . PRO A 1 334 ? -5.099 32.254 -45.187 1.00 52.28 334 PRO A CA 1
ATOM 2611 C C . PRO A 1 334 ? -5.732 30.884 -44.890 1.00 52.28 334 PRO A C 1
ATOM 2613 O O . PRO A 1 334 ? -5.357 30.197 -43.940 1.00 52.28 334 PRO A O 1
ATOM 2616 N N . SER A 1 335 ? -6.683 30.467 -45.734 1.00 57.69 335 SER A N 1
ATOM 2617 C CA . SER A 1 335 ? -7.377 29.176 -45.612 1.00 57.69 335 SER A CA 1
ATOM 2618 C C . SER A 1 335 ? -6.415 27.987 -45.757 1.00 57.69 335 SER A C 1
ATOM 2620 O O . SER A 1 335 ? -5.539 28.039 -46.627 1.00 57.69 335 SER A O 1
ATOM 2622 N N . PRO A 1 336 ? -6.596 26.893 -44.991 1.00 49.75 336 PRO A N 1
ATOM 2623 C CA . PRO A 1 336 ? -5.663 25.775 -44.994 1.00 49.75 336 PRO A CA 1
ATOM 2624 C C . PRO A 1 336 ? -5.691 25.039 -46.340 1.00 49.75 336 PRO A C 1
ATOM 2626 O O . PRO A 1 336 ? -6.744 24.627 -46.820 1.00 49.75 336 PRO A O 1
ATOM 2629 N N . VAL A 1 337 ? -4.508 24.932 -46.948 1.00 51.28 337 VAL A N 1
ATOM 2630 C CA . VAL A 1 337 ? -4.234 24.278 -48.233 1.00 51.28 337 VAL A CA 1
ATOM 2631 C C . VAL A 1 337 ? -4.301 22.755 -48.085 1.00 51.28 337 VAL A C 1
ATOM 2633 O O . VAL A 1 337 ? -3.799 22.199 -47.108 1.00 51.28 337 VAL A O 1
ATOM 2636 N N . ASP A 1 338 ? -4.922 22.124 -49.084 1.00 45.84 338 ASP A N 1
ATOM 2637 C CA . ASP A 1 338 ? -5.136 20.686 -49.257 1.00 45.84 338 ASP A CA 1
ATOM 2638 C C . ASP A 1 338 ? -3.856 19.838 -49.118 1.00 45.84 338 ASP A C 1
ATOM 2640 O O . ASP A 1 338 ? -2.797 20.168 -49.659 1.00 45.84 338 ASP A O 1
ATOM 2644 N N . LEU A 1 339 ? -3.995 18.715 -48.408 1.00 42.28 339 LEU A N 1
ATOM 2645 C CA . LEU A 1 339 ? -3.014 17.635 -48.302 1.00 42.28 339 LEU A CA 1
ATOM 2646 C C . LEU A 1 339 ? -3.200 16.658 -49.475 1.00 42.28 339 LEU A C 1
ATOM 2648 O O . LEU A 1 339 ? -4.288 16.096 -49.616 1.00 42.28 339 LEU A O 1
ATOM 2652 N N . ASP A 1 340 ? -2.135 16.430 -50.246 1.00 47.94 340 ASP A N 1
ATOM 2653 C CA . ASP A 1 340 ? -1.957 15.265 -51.133 1.00 47.94 340 ASP A CA 1
ATOM 2654 C C . ASP A 1 340 ? -0.982 14.261 -50.496 1.00 47.94 340 ASP A C 1
ATOM 2656 O O . ASP A 1 340 ? 0.088 14.704 -50.003 1.00 47.94 340 ASP A O 1
#

pLDDT: mean 77.83, std 19.26, range [33.88, 98.06]

Foldseek 3Di:
DDDDDPVVVVVVVVVVVVVVVVVVVVPPDDDDPDPPDQPCVVVQVVLVVVQVVCCVPPLVVVLVVCPVVPDPLQLLLLQQLVLLLCLVQVLVLCVLLVVVVLSVLSVVQSVCCCPVVVNRSRRPSVVVPRDDADGWQLLSCVSVPFDQAHWHQDHPPGTGGDGRGPVRVVVSCVPRVCNVVDPDVVSVVSNVSSVCSVCVVVLVCLVPPPPDSSVVCHVVVVVVSVCNSCVNCVVVVVVVVVVVCVVVVPPPVPVVVVVVVVVVVVVVVVVVVVVVVVVVVPDDDDDDDPVVVVVVVVVVVVVVVVVVVVVVVVVVVVVVVVVVVVVVVVVPDDDDDDDD

Solvent-accessible surface area (backbone atoms only — not comparable to full-atom values): 19168 Å² total; per-residue (Å²): 136,86,84,78,53,76,69,54,55,51,54,52,52,53,52,51,53,53,53,51,53,57,63,62,68,67,70,81,71,80,93,63,85,73,72,95,65,61,90,43,47,74,60,26,53,52,32,46,53,51,40,49,52,46,33,70,75,48,48,47,61,52,29,56,52,49,60,73,75,44,58,68,73,56,51,52,20,53,50,31,26,53,52,38,61,48,31,62,51,22,28,51,28,24,51,74,61,64,37,58,73,57,22,53,47,39,47,47,34,35,54,38,10,43,64,80,10,63,60,6,40,35,74,49,27,55,80,76,71,44,77,90,82,84,47,46,51,22,40,37,37,40,67,72,67,46,60,50,62,56,62,41,41,41,75,90,74,38,82,40,22,61,60,14,34,52,56,12,55,51,53,44,53,74,66,39,64,66,72,73,73,50,98,45,72,64,59,59,50,49,51,52,43,52,54,51,49,77,39,42,69,64,51,53,46,38,68,73,68,41,95,49,44,67,62,52,52,51,54,52,49,55,51,50,52,49,31,59,50,41,75,61,43,53,73,60,47,54,55,46,54,53,49,46,52,57,57,58,69,61,67,78,56,68,67,56,57,58,50,50,54,51,55,50,52,53,53,51,52,53,51,50,52,52,51,55,53,54,65,64,73,74,74,81,86,85,92,87,62,85,70,55,61,54,53,51,50,54,50,50,53,50,52,51,53,50,52,52,51,53,53,50,53,52,53,53,51,53,50,52,54,51,53,53,52,58,59,53,58,70,71,70,64,81,79,87,77,85,88,131

Radius of gyration: 35.18 Å; Cα contacts (8 Å, |Δi|>4): 233; chains: 1; bounding box: 68×109×73 Å

Sequence (340 aa):
MFGLNGRQWRVISHAFVVLFCFFVVGCATTEKKVAVEDPYEDFNRGVYTFNQGIDDYISQPIVTVYDTVTPDFLQQGVGNFFTNLNNVQVVINDLLQGKIQQGTKDTGRFAINSTLGVFGLFDVAKYVGLQQNEEDFGQTLGVWGVPAGPYLVLPFLGPSTLFQGVPGATVDVLSNPISYATALPLVQVLSAVNARSEAEESLDFIDKSALDPYTFTREAYMQWRQHLITDGKGAAQASFDELEDEIFADESDDLELDALERELNASVEEVQELVFSTERAEFVEDADDDSEVDRTLDLLEVELKKSATEGLAILEKNNQEREMNRVGELADAPSPVDLD

Nearest PDB structures (foldseek):
  5nuo-assembly1_D  TM=8.694E-01  e=3.073E-11  Klebsiella pneumoniae
  8i8r-assembly1_D  TM=8.424E-01  e=2.911E-11  Escherichia coli K-12
  8i8x-assembly1_D  TM=8.389E-01  e=3.820E-11  Escherichia coli K-12
  5nuq-assembly1_H  TM=8.709E-01  e=3.553E-10  Serratia marcescens

Mean predicted aligned error: 18.3 Å